Protein AF-A0A354GFU8-F1 (afdb_monomer_lite)

Foldseek 3Di:
DKDKDKDQDPVVVVVVVVVPPVCPPQWHWDWDDPDPPDPDTDIKTKGFDDKDWDWDDDPDPPDRIMIMIMIDIDIDDDDDDPPPPPPQRPDPQWDWDFDDPDDPFAGFKIKIKGWFAQDDDPLPLPWFFQAKDAFPDQKTFTPFCPPDDAQWWKDWPQWIWGFHDDDGTITGIHTCPPNTHGDIDGGGTGIGTRDPVRSVVDDPPDDIDMDIDMDGDPPRWHQDPVVRDTD

Structure (mmCIF, N/CA/C/O backbone):
data_AF-A0A354GFU8-F1
#
_entry.id   AF-A0A354GFU8-F1
#
loop_
_atom_site.group_PDB
_atom_site.id
_atom_site.type_symbol
_atom_site.label_atom_id
_atom_site.label_alt_id
_atom_site.label_comp_id
_atom_site.label_asym_id
_atom_site.label_entity_id
_atom_site.label_seq_id
_atom_site.pdbx_PDB_ins_code
_atom_site.Cartn_x
_atom_site.Cartn_y
_atom_site.Cartn_z
_atom_site.occupancy
_atom_site.B_iso_or_equiv
_atom_site.auth_seq_id
_atom_site.auth_comp_id
_atom_site.auth_asym_id
_atom_site.auth_atom_id
_atom_site.pdbx_PDB_model_num
ATOM 1 N N . PHE A 1 1 ? -24.650 8.390 29.083 1.00 87.25 1 PHE A N 1
ATOM 2 C CA . PHE A 1 1 ? -24.172 7.245 29.888 1.00 87.25 1 PHE A CA 1
ATOM 3 C C . PHE A 1 1 ? -24.363 7.585 31.359 1.00 87.25 1 PHE A C 1
ATOM 5 O O . PHE A 1 1 ? -24.476 8.764 31.669 1.00 87.25 1 PHE A O 1
ATOM 12 N N . ARG A 1 2 ? -24.423 6.586 32.245 1.00 88.31 2 ARG A N 1
ATOM 13 C CA . ARG A 1 2 ? -24.737 6.778 33.668 1.00 88.31 2 ARG A CA 1
ATOM 14 C C . ARG A 1 2 ? -23.629 6.206 34.541 1.00 88.31 2 ARG A C 1
ATOM 16 O O . ARG A 1 2 ? -23.246 5.054 34.343 1.00 88.31 2 ARG A O 1
ATOM 23 N N . LEU A 1 3 ? -23.132 7.000 35.484 1.00 89.56 3 LEU A N 1
ATOM 24 C CA . LEU A 1 3 ? -22.220 6.552 36.532 1.00 89.56 3 LEU A CA 1
ATOM 25 C C . LEU A 1 3 ? -23.032 6.318 37.802 1.00 89.56 3 LEU A C 1
ATOM 27 O O . LEU A 1 3 ? -23.642 7.251 38.314 1.00 89.56 3 LEU A O 1
ATOM 31 N N . SER A 1 4 ? -23.023 5.084 38.297 1.00 90.50 4 SER A N 1
ATOM 32 C CA . SER A 1 4 ? -23.692 4.714 39.542 1.00 90.50 4 SER A CA 1
ATOM 33 C C . SER A 1 4 ? -22.652 4.296 40.571 1.00 90.50 4 SER A C 1
ATOM 35 O O . SER A 1 4 ? -21.771 3.490 40.261 1.00 90.50 4 SER A O 1
ATOM 37 N N . PHE A 1 5 ? -22.735 4.842 41.780 1.00 89.06 5 PHE A N 1
ATOM 38 C CA . PHE A 1 5 ? -21.907 4.409 42.901 1.00 89.06 5 PHE A CA 1
ATOM 39 C C . PHE A 1 5 ? -22.739 4.291 44.173 1.00 89.06 5 PHE A C 1
ATOM 41 O O . PHE A 1 5 ? -23.697 5.033 44.384 1.00 89.06 5 PHE A O 1
ATOM 48 N N . ALA A 1 6 ? -22.355 3.339 45.023 1.00 89.06 6 ALA A N 1
ATOM 49 C CA . ALA A 1 6 ? -23.030 3.060 46.279 1.00 89.06 6 ALA A CA 1
ATOM 50 C C . ALA A 1 6 ? -22.060 3.194 47.454 1.00 89.06 6 ALA A C 1
ATOM 52 O O . ALA A 1 6 ? -20.933 2.700 47.391 1.00 89.06 6 ALA A O 1
ATOM 53 N N . ALA A 1 7 ? -22.508 3.819 48.538 1.00 87.31 7 ALA A N 1
ATOM 54 C CA . ALA A 1 7 ? -21.751 3.935 49.778 1.00 87.31 7 ALA A CA 1
ATOM 55 C C . ALA A 1 7 ? -22.602 3.538 50.986 1.00 87.31 7 ALA A C 1
ATOM 57 O O . ALA A 1 7 ? -23.831 3.619 50.976 1.00 87.31 7 ALA A O 1
ATOM 58 N N . LYS A 1 8 ? -21.929 3.106 52.057 1.00 85.44 8 LYS A N 1
ATOM 59 C CA . LYS A 1 8 ? -22.583 2.784 53.332 1.00 85.44 8 LYS A CA 1
ATOM 60 C C . LYS A 1 8 ? -22.800 4.030 54.192 1.00 85.44 8 LYS A C 1
ATOM 62 O O . LYS A 1 8 ? -23.811 4.126 54.884 1.00 85.44 8 LYS A O 1
ATOM 67 N N . LEU A 1 9 ? -21.833 4.949 54.186 1.00 85.88 9 LEU A N 1
ATOM 68 C CA . LEU A 1 9 ? -21.897 6.222 54.896 1.00 85.88 9 LEU A CA 1
ATOM 69 C C . LEU A 1 9 ? -22.184 7.344 53.899 1.00 85.88 9 LEU A C 1
ATOM 71 O O . LEU A 1 9 ? -21.648 7.355 52.794 1.00 85.88 9 LEU A O 1
ATOM 75 N N . GLN A 1 10 ? -23.017 8.299 54.311 1.00 84.50 10 GLN A N 1
ATOM 76 C CA . GLN A 1 10 ? -23.326 9.473 53.494 1.00 84.50 10 GLN A CA 1
ATOM 77 C C . GLN A 1 10 ? -22.081 10.338 53.244 1.00 84.50 10 GLN A C 1
ATOM 79 O O . GLN A 1 10 ? -21.955 10.920 52.173 1.00 84.50 10 GLN A O 1
ATOM 84 N N . ASP A 1 11 ? -21.159 10.382 54.208 1.00 89.19 11 ASP A N 1
ATOM 85 C CA . ASP A 1 11 ? -19.902 11.130 54.100 1.00 89.19 11 ASP A CA 1
ATOM 86 C C . ASP A 1 11 ? -19.019 10.608 52.956 1.00 89.19 11 ASP A C 1
ATOM 88 O O . ASP A 1 11 ? -18.588 11.382 52.109 1.00 89.19 11 ASP A O 1
ATOM 92 N N . ASP A 1 12 ? -18.851 9.286 52.848 1.00 88.94 12 ASP A N 1
ATOM 93 C CA . ASP A 1 12 ? -18.059 8.662 51.780 1.00 88.94 12 ASP A CA 1
ATOM 94 C C . ASP A 1 12 ? -18.642 8.968 50.387 1.00 88.94 12 ASP A C 1
ATOM 96 O O . ASP A 1 12 ? -17.908 9.246 49.438 1.00 88.94 12 ASP A O 1
ATOM 100 N N . ALA A 1 13 ? -19.974 8.952 50.255 1.00 87.81 13 ALA A N 1
ATOM 101 C CA . ALA A 1 13 ? -20.634 9.316 49.002 1.00 87.81 13 ALA A CA 1
ATOM 102 C C . ALA A 1 13 ? -20.447 10.801 48.657 1.00 87.81 13 ALA A C 1
ATOM 104 O O . ALA A 1 13 ? -20.247 11.140 47.489 1.00 87.81 13 ALA A O 1
ATOM 105 N N . LEU A 1 14 ? -20.493 11.678 49.663 1.00 89.50 14 LEU A N 1
ATOM 106 C CA . LEU A 1 14 ? -20.282 13.110 49.481 1.00 89.50 14 LEU A CA 1
ATOM 107 C C . LEU A 1 14 ? -18.839 13.408 49.053 1.00 89.50 14 LEU A C 1
ATOM 109 O O . LEU A 1 14 ? -18.642 14.176 48.117 1.00 89.50 14 LEU A O 1
ATOM 113 N N . GLN A 1 15 ? -17.849 12.734 49.645 1.00 92.06 15 GLN A N 1
ATOM 114 C CA . GLN A 1 15 ? -16.442 12.868 49.253 1.00 92.06 15 GLN A CA 1
ATOM 115 C C . GLN A 1 15 ? -16.214 12.504 47.776 1.00 92.06 15 GLN A C 1
ATOM 117 O O . GLN A 1 15 ? -15.497 13.208 47.065 1.00 92.06 15 GLN A O 1
ATOM 122 N N . ILE A 1 16 ? -16.842 11.427 47.288 1.00 87.88 16 ILE A N 1
ATOM 123 C CA . ILE A 1 16 ? -16.761 11.029 45.871 1.00 87.88 16 ILE A CA 1
ATOM 124 C C . ILE A 1 16 ? -17.412 12.093 44.978 1.00 87.88 16 ILE A C 1
ATOM 126 O O . ILE A 1 16 ? -16.855 12.474 43.948 1.00 87.88 16 ILE A O 1
ATOM 130 N N . LEU A 1 17 ? -18.576 12.604 45.377 1.00 88.56 17 LEU A N 1
ATOM 131 C CA . LEU A 1 17 ? -19.310 13.615 44.621 1.00 88.56 17 LEU A CA 1
ATOM 132 C C . LEU A 1 17 ? -18.529 14.939 44.527 1.00 88.56 17 LEU A C 1
ATOM 134 O O . LEU A 1 17 ? -18.451 15.529 43.447 1.00 88.56 17 LEU A O 1
ATOM 138 N N . GLU A 1 18 ? -17.882 15.366 45.611 1.00 90.88 18 GLU A N 1
ATOM 139 C CA . GLU A 1 18 ? -17.024 16.557 45.651 1.00 90.88 18 GLU A CA 1
ATOM 140 C C . GLU A 1 18 ? -15.778 16.444 44.767 1.00 90.88 18 GLU A C 1
ATOM 142 O O . GLU A 1 18 ? -15.284 17.460 44.284 1.00 90.88 18 GLU A O 1
ATOM 147 N N . GLN A 1 19 ? -15.278 15.236 44.499 1.00 89.81 19 GLN A N 1
ATOM 148 C CA . GLN A 1 19 ? -14.176 15.042 43.551 1.00 89.81 19 GLN A CA 1
ATOM 149 C C . GLN A 1 19 ? -14.630 15.105 42.092 1.00 89.81 19 GLN A C 1
ATOM 151 O O . GLN A 1 19 ? -13.820 15.393 41.216 1.00 89.81 19 GLN A O 1
ATOM 156 N N . ILE A 1 20 ? -15.907 14.843 41.815 1.00 86.12 20 ILE A N 1
ATOM 157 C CA . ILE A 1 20 ? -16.433 14.769 40.449 1.00 86.12 20 ILE A CA 1
ATOM 158 C C . ILE A 1 20 ? -16.990 16.127 40.011 1.00 86.12 20 ILE A C 1
ATOM 160 O O . ILE A 1 20 ? -16.626 16.617 38.943 1.00 86.12 20 ILE A O 1
ATOM 164 N N . LEU A 1 21 ? -17.841 16.763 40.824 1.00 86.25 21 LEU A N 1
ATOM 165 C CA . LEU A 1 21 ? -18.572 17.974 40.422 1.00 86.25 21 LEU A CA 1
ATOM 166 C C . LEU A 1 21 ? -17.706 19.166 39.977 1.00 86.25 21 LEU A C 1
ATOM 168 O O . LEU A 1 21 ? -18.086 19.807 38.995 1.00 86.25 21 LEU A O 1
ATOM 172 N N . PRO A 1 22 ? -16.555 19.484 40.604 1.00 90.62 22 PRO A N 1
ATOM 173 C CA . PRO A 1 22 ? -15.775 20.668 40.238 1.00 90.62 22 PRO A CA 1
ATOM 174 C C . PRO A 1 22 ? -15.258 20.664 38.796 1.00 90.62 22 PRO A C 1
ATOM 176 O O . PRO A 1 22 ? -15.021 21.736 38.235 1.00 90.62 22 PRO A O 1
ATOM 179 N N . PHE A 1 23 ? -15.097 19.482 38.192 1.00 87.81 23 PHE A N 1
ATOM 180 C CA . PHE A 1 23 ? -14.622 19.331 36.816 1.00 87.81 23 PHE A CA 1
ATOM 181 C C . PHE A 1 23 ? -15.703 19.610 35.759 1.00 87.81 23 PHE A C 1
ATOM 183 O O . PHE A 1 23 ? -15.368 19.838 34.597 1.00 87.81 23 PHE A O 1
ATOM 190 N N . PHE A 1 24 ? -16.987 19.640 36.137 1.00 86.00 24 PHE A N 1
ATOM 191 C CA . PHE A 1 24 ? -18.107 19.862 35.220 1.00 86.00 24 PHE A CA 1
ATOM 192 C C . PHE A 1 24 ? -18.677 21.278 35.384 1.00 86.00 24 PHE A C 1
ATOM 194 O O . PHE A 1 24 ? -19.600 21.507 36.162 1.00 86.00 24 PHE A O 1
ATOM 201 N N . GLN A 1 25 ? -18.149 22.241 34.618 1.00 80.81 25 GLN A N 1
ATOM 202 C CA . GLN A 1 25 ? -18.601 23.640 34.632 1.00 80.81 25 GLN A CA 1
ATOM 203 C C . GLN A 1 25 ? -19.116 24.100 33.261 1.00 80.81 25 GLN A C 1
ATOM 205 O O . GLN A 1 25 ? -18.354 24.664 32.478 1.00 80.81 25 GLN A O 1
ATOM 210 N N . PRO A 1 26 ? -20.410 23.985 32.930 1.00 73.56 26 PRO A N 1
ATOM 211 C CA . PRO A 1 26 ? -21.326 22.833 33.004 1.00 73.56 26 PRO A CA 1
ATOM 212 C C . PRO A 1 26 ? -20.952 21.658 32.064 1.00 73.56 26 PRO A C 1
ATOM 214 O O . PRO A 1 26 ? -21.704 20.690 31.929 1.00 73.56 26 PRO A O 1
ATOM 217 N N . SER A 1 27 ? -19.806 21.738 31.383 1.00 83.88 27 SER A N 1
ATOM 218 C CA . SER A 1 27 ? -19.269 20.677 30.528 1.00 83.88 27 SER A CA 1
ATOM 219 C C . SER A 1 27 ? -17.778 20.472 30.770 1.00 83.88 27 SER A C 1
ATOM 221 O O . SER A 1 27 ? -17.045 21.445 30.926 1.00 83.88 27 SER A O 1
ATOM 223 N N . TYR A 1 28 ? -17.327 19.225 30.729 1.00 87.19 28 TYR A N 1
ATOM 224 C CA . TYR A 1 28 ? -15.921 18.839 30.716 1.00 87.19 28 TYR A CA 1
ATOM 225 C C . TYR A 1 28 ? -15.532 18.405 29.298 1.00 87.19 28 TYR A C 1
ATOM 227 O O . TYR A 1 28 ? -16.131 17.479 28.755 1.00 87.19 28 TYR A O 1
ATOM 235 N N . ASN A 1 29 ? -14.567 19.081 28.676 1.00 87.88 29 ASN A N 1
ATOM 236 C CA . ASN A 1 29 ? -14.155 18.783 27.303 1.00 87.88 29 ASN A CA 1
ATOM 237 C C . ASN A 1 29 ? -12.946 17.846 27.305 1.00 87.88 29 ASN A C 1
ATOM 239 O O . ASN A 1 29 ? -11.932 18.154 27.930 1.00 87.88 29 ASN A O 1
ATOM 243 N N . VAL A 1 30 ? -13.041 16.736 26.573 1.00 85.88 30 VAL A N 1
ATOM 244 C CA . VAL A 1 30 ? -11.925 15.806 26.355 1.00 85.88 30 VAL A CA 1
ATOM 245 C C . VAL A 1 30 ? -11.574 15.797 24.876 1.00 85.88 30 VAL A C 1
ATOM 247 O O . VAL A 1 30 ? -12.433 15.520 24.038 1.00 85.88 30 VAL A O 1
ATOM 250 N N . THR A 1 31 ? -10.312 16.071 24.559 1.00 84.56 31 THR A N 1
ATOM 251 C CA . THR A 1 31 ? -9.787 15.945 23.198 1.00 84.56 31 THR A CA 1
ATOM 252 C C . THR A 1 31 ? -9.523 14.477 22.886 1.00 84.56 31 THR A C 1
ATOM 254 O O . THR A 1 31 ? -8.751 13.818 23.584 1.00 84.56 31 THR A O 1
ATOM 257 N N . LEU A 1 32 ? -10.149 13.966 21.830 1.00 80.38 32 LEU A N 1
ATOM 258 C CA . LEU A 1 32 ? -9.974 12.603 21.338 1.00 80.38 32 LEU A CA 1
ATOM 259 C C . LEU A 1 32 ? -9.460 12.642 19.895 1.00 80.38 32 LEU A C 1
ATOM 261 O O . LEU A 1 32 ? -9.882 13.483 19.095 1.00 80.38 32 LEU A O 1
ATOM 265 N N . ASN A 1 33 ? -8.544 11.726 19.575 1.00 77.88 33 ASN A N 1
ATOM 266 C CA . ASN A 1 33 ? -8.173 11.434 18.192 1.00 77.88 33 ASN A CA 1
ATOM 267 C C . ASN A 1 33 ? -9.260 10.528 17.613 1.00 77.88 33 ASN A C 1
ATOM 269 O O . ASN A 1 33 ? -9.512 9.451 18.153 1.00 77.88 33 ASN A O 1
ATOM 273 N N . MET A 1 34 ? -9.930 10.985 16.556 1.00 70.19 34 MET A N 1
ATOM 274 C CA . MET A 1 34 ? -11.116 10.300 16.030 1.00 70.19 34 MET A CA 1
ATOM 275 C C . MET A 1 34 ? -10.782 9.115 15.118 1.00 70.19 34 MET A C 1
ATOM 277 O O . MET A 1 34 ? -11.604 8.214 14.971 1.00 70.19 34 MET A O 1
ATOM 281 N N . ILE A 1 35 ? -9.595 9.113 14.506 1.00 69.75 35 ILE A N 1
ATOM 282 C CA . ILE A 1 35 ? -9.134 8.079 13.577 1.00 69.75 35 ILE A CA 1
ATOM 283 C C . ILE A 1 35 ? -7.660 7.799 13.881 1.00 69.75 35 ILE A C 1
ATOM 285 O O . ILE A 1 35 ? -6.880 8.734 14.072 1.00 69.75 35 ILE A O 1
ATOM 289 N N . ASP A 1 36 ? -7.279 6.523 13.943 1.00 62.50 36 ASP A N 1
ATOM 290 C CA . ASP A 1 36 ? -5.878 6.135 14.107 1.00 62.50 36 ASP A CA 1
ATOM 291 C C . ASP A 1 36 ? -5.089 6.467 12.828 1.00 62.50 36 ASP A C 1
ATOM 293 O O . ASP A 1 36 ? -5.552 6.203 11.720 1.00 62.50 36 ASP A O 1
ATOM 297 N N . GLY A 1 37 ? -3.930 7.110 12.965 1.00 66.31 37 GLY A N 1
ATOM 298 C CA . GLY A 1 37 ? -3.104 7.547 11.830 1.00 66.31 37 GLY A CA 1
ATOM 299 C C . GLY A 1 37 ? -3.492 8.875 11.156 1.00 66.31 37 GLY A C 1
ATOM 300 O O . GLY A 1 37 ? -2.764 9.325 10.273 1.00 66.31 37 GLY A O 1
ATOM 301 N N . HIS A 1 38 ? -4.566 9.551 11.583 1.00 62.53 38 HIS A N 1
ATOM 302 C CA . HIS A 1 38 ? -4.918 10.894 11.099 1.00 62.53 38 HIS A CA 1
ATOM 303 C C . HIS A 1 38 ? -4.962 11.920 12.242 1.00 62.53 38 HIS A C 1
ATOM 305 O O . HIS A 1 38 ? -5.545 11.677 13.296 1.00 62.53 38 HIS A O 1
ATOM 311 N N . ASP A 1 39 ? -4.409 13.115 12.015 1.00 64.81 39 ASP A N 1
ATOM 312 C CA . ASP A 1 39 ? -4.360 14.226 12.985 1.00 64.81 39 ASP A CA 1
ATOM 313 C C . ASP A 1 39 ? -5.715 14.954 13.172 1.00 64.81 39 ASP A C 1
ATOM 315 O O . ASP A 1 39 ? -5.774 16.164 13.412 1.00 64.81 39 ASP A O 1
ATOM 319 N N . GLU A 1 40 ? -6.842 14.238 13.087 1.00 71.38 40 GLU A N 1
ATOM 320 C CA . GLU A 1 40 ? -8.157 14.814 13.378 1.00 71.38 40 GLU A CA 1
ATOM 321 C C . GLU A 1 40 ? -8.450 14.767 14.885 1.00 71.38 40 GLU A C 1
ATOM 323 O O . GLU A 1 40 ? -9.054 13.833 15.423 1.00 71.38 40 GLU A O 1
ATOM 328 N N . LYS A 1 41 ? -8.006 15.828 15.565 1.00 81.50 41 LYS A N 1
ATOM 329 C CA . LYS A 1 41 ? -8.282 16.091 16.981 1.00 81.50 41 LYS A CA 1
ATOM 330 C C . LYS A 1 41 ? -9.619 16.791 17.134 1.00 81.50 41 LYS A C 1
ATOM 332 O O . LYS A 1 41 ? -9.864 17.833 16.519 1.00 81.50 41 LYS A O 1
ATOM 337 N N . ARG A 1 42 ? -10.481 16.237 17.981 1.00 81.06 42 ARG A N 1
ATOM 338 C CA . ARG A 1 42 ? -11.804 16.796 18.251 1.0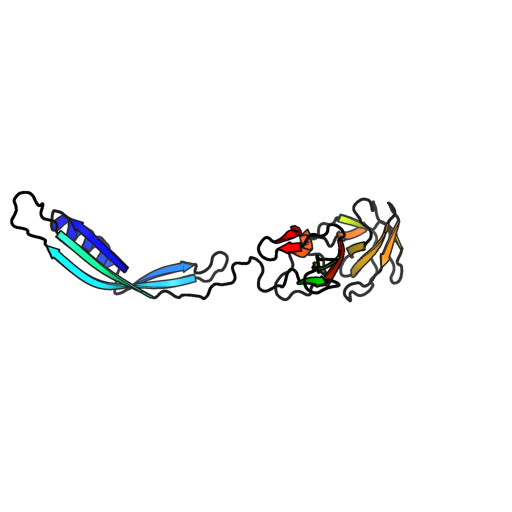0 81.06 42 ARG A CA 1
ATOM 339 C C . ARG A 1 42 ? -12.106 16.776 19.735 1.00 81.06 42 ARG A C 1
ATOM 341 O O . ARG A 1 42 ? -11.865 15.787 20.422 1.00 81.06 42 ARG A O 1
ATOM 348 N N . ASP A 1 43 ? -12.698 17.866 20.196 1.00 86.19 43 ASP A N 1
ATOM 349 C CA . ASP A 1 43 ? -13.116 18.015 21.581 1.00 86.19 43 ASP A CA 1
ATOM 350 C C . ASP A 1 43 ? -14.545 17.504 21.753 1.00 86.19 43 ASP A C 1
ATOM 352 O O . ASP A 1 43 ? -15.483 18.011 21.131 1.00 86.19 43 ASP A O 1
ATOM 356 N N . ILE A 1 44 ? -14.712 16.496 22.608 1.00 87.25 44 ILE A N 1
ATOM 357 C CA . ILE A 1 44 ? -16.017 15.969 23.000 1.00 87.25 44 ILE A CA 1
ATOM 358 C C . ILE A 1 44 ? -16.418 16.601 24.339 1.00 87.25 44 ILE A C 1
ATOM 360 O O . ILE A 1 44 ? -15.752 16.349 25.349 1.00 87.25 44 ILE A O 1
ATOM 364 N N . PRO A 1 45 ? -17.507 17.394 24.388 1.00 90.06 45 PRO A N 1
ATOM 365 C CA . PRO A 1 45 ? -18.044 17.904 25.639 1.00 90.06 45 PRO A CA 1
ATOM 366 C C . PRO A 1 45 ? -18.859 16.821 26.353 1.00 90.06 45 PRO A C 1
ATOM 368 O O . PRO A 1 45 ? -19.843 16.294 25.821 1.00 90.06 45 PRO A O 1
ATOM 371 N N . PHE A 1 46 ? -18.477 16.537 27.592 1.00 89.19 46 PHE A N 1
ATOM 372 C CA . PHE A 1 46 ? -19.236 15.751 28.553 1.00 89.19 46 PHE A CA 1
ATOM 373 C C . PHE A 1 46 ? -20.025 16.696 29.452 1.00 89.19 46 PHE A C 1
ATOM 375 O O . PHE A 1 46 ? -19.452 17.472 30.210 1.00 89.19 46 PHE A O 1
ATOM 382 N N . THR A 1 47 ? -21.347 16.642 29.370 1.00 89.25 47 THR A N 1
ATOM 383 C CA . THR A 1 47 ? -22.254 17.474 30.174 1.00 89.25 47 THR A CA 1
ATOM 384 C C . THR A 1 47 ? -22.928 16.629 31.241 1.00 89.25 47 THR A C 1
ATOM 386 O O . THR A 1 47 ? -23.514 15.591 30.926 1.00 89.25 47 THR A O 1
ATOM 389 N N . LEU A 1 48 ? -22.850 17.065 32.497 1.00 88.69 48 LEU A N 1
ATOM 390 C CA . LEU A 1 48 ? -23.631 16.471 33.578 1.00 88.69 48 LEU A CA 1
ATOM 391 C C . LEU A 1 48 ? -25.080 16.949 33.429 1.00 88.69 48 LEU A C 1
ATOM 393 O O . LEU A 1 48 ? -25.333 18.151 33.395 1.00 88.69 48 LEU A O 1
ATOM 397 N N . SER A 1 49 ? -26.003 16.009 33.251 1.00 86.88 49 SER A N 1
ATOM 398 C CA . SER A 1 49 ? -27.408 16.285 32.930 1.00 86.88 49 SER A CA 1
ATOM 399 C C . SER A 1 49 ? -28.290 16.255 34.173 1.00 86.88 49 SER A C 1
ATOM 401 O O . SER A 1 49 ? -29.095 17.161 34.358 1.00 86.88 49 SER A O 1
ATOM 403 N N . ASP A 1 50 ? -28.119 15.237 35.018 1.00 87.88 50 ASP A N 1
ATOM 404 C CA . ASP A 1 50 ? -28.880 15.072 36.256 1.00 87.88 50 ASP A CA 1
ATOM 405 C C . ASP A 1 50 ? -28.063 14.307 37.309 1.00 87.88 50 ASP A C 1
ATOM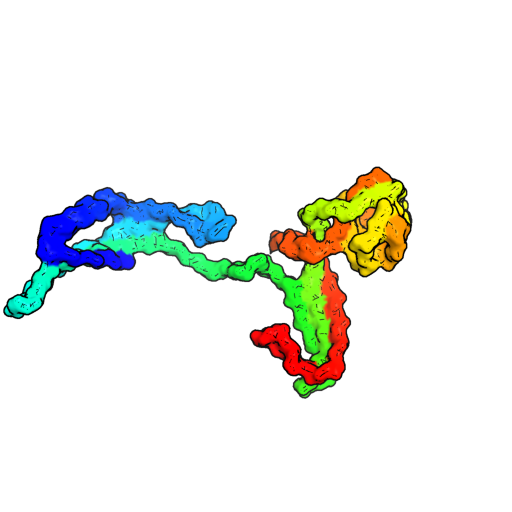 407 O O . ASP A 1 50 ? -27.138 13.557 36.976 1.00 87.88 50 ASP A O 1
ATOM 411 N N . ILE A 1 51 ? -28.404 14.517 38.581 1.00 88.25 51 ILE A N 1
ATOM 412 C CA . ILE A 1 51 ? -27.873 13.767 39.719 1.00 88.25 51 ILE A CA 1
ATOM 413 C C . ILE A 1 51 ? -29.070 13.274 40.524 1.00 88.25 51 ILE A C 1
ATOM 415 O O . ILE A 1 51 ? -29.783 14.077 41.129 1.00 88.25 51 ILE A O 1
ATOM 419 N N . SER A 1 52 ? -29.252 11.959 40.592 1.00 88.94 52 SER A N 1
ATOM 420 C CA . SER A 1 52 ? -30.308 11.347 41.391 1.00 88.94 52 SER A CA 1
ATOM 421 C C . SER A 1 52 ? -29.736 10.561 42.570 1.00 88.94 52 SER A C 1
ATOM 423 O O . SER A 1 52 ? -28.631 10.017 42.525 1.00 88.94 52 SER A O 1
ATOM 425 N N . PHE A 1 53 ? -30.493 10.550 43.662 1.00 85.19 53 PHE A N 1
ATOM 426 C CA . PHE A 1 53 ? -30.135 9.931 44.934 1.00 85.19 53 PHE A CA 1
ATOM 427 C C . PHE A 1 53 ? -31.226 8.940 45.327 1.00 85.19 53 PHE A C 1
ATOM 429 O O . PHE A 1 53 ? -32.413 9.279 45.298 1.00 85.19 53 PHE A O 1
ATOM 436 N N . LYS A 1 54 ? -30.826 7.729 45.715 1.00 84.00 54 LYS A N 1
ATOM 437 C CA . LYS A 1 54 ? -31.713 6.694 46.247 1.00 84.00 54 LYS A CA 1
ATOM 438 C C . LYS A 1 54 ? -31.143 6.156 47.551 1.00 84.00 54 LYS A C 1
ATOM 440 O O . LYS A 1 54 ? -29.997 5.719 47.606 1.00 84.00 54 LYS A O 1
ATOM 445 N N . ASP A 1 55 ? -31.965 6.184 48.590 1.00 80.94 55 ASP A N 1
ATOM 446 C CA . ASP A 1 55 ? -31.671 5.575 49.884 1.00 80.94 55 ASP A CA 1
ATOM 447 C C . ASP A 1 55 ? -32.632 4.407 50.061 1.00 80.94 55 ASP A C 1
ATOM 449 O O . ASP A 1 55 ? -33.826 4.596 50.305 1.00 80.94 55 ASP A O 1
ATOM 453 N N . GLU A 1 56 ? -32.127 3.198 49.841 1.00 69.31 56 GLU A N 1
ATOM 454 C CA . GLU A 1 56 ? -32.914 1.986 50.016 1.00 69.31 56 GLU A CA 1
ATOM 455 C C . GLU A 1 56 ? -32.898 1.617 51.502 1.00 69.31 56 GLU A C 1
ATOM 457 O O . GLU A 1 56 ? -31.926 1.078 52.041 1.00 69.31 56 GLU A O 1
ATOM 462 N N . TYR A 1 57 ? -33.989 1.976 52.177 1.00 61.62 57 TYR A N 1
ATOM 463 C CA . TYR A 1 57 ? -34.279 1.588 53.550 1.00 61.62 57 TYR A CA 1
ATOM 464 C C . TYR A 1 57 ? -35.359 0.502 53.524 1.00 61.62 57 TYR A C 1
ATOM 466 O O . TYR A 1 57 ? -36.544 0.817 53.432 1.00 61.62 57 TYR A O 1
ATOM 474 N N . GLU A 1 58 ? -34.963 -0.773 53.569 1.00 60.78 58 GLU A N 1
ATOM 475 C CA . GLU A 1 58 ? -35.903 -1.889 53.742 1.00 60.78 58 GLU A CA 1
ATOM 476 C C . GLU A 1 58 ? -35.843 -2.468 55.163 1.00 60.78 58 GLU A C 1
ATOM 478 O O . GLU A 1 58 ? -34.778 -2.634 55.755 1.00 60.78 58 GLU A O 1
ATOM 483 N N . ASP A 1 59 ? -37.037 -2.758 55.681 1.00 61.75 59 ASP A N 1
ATOM 484 C CA . ASP A 1 59 ? -37.439 -3.032 57.070 1.00 61.75 59 ASP A CA 1
ATOM 485 C C . ASP A 1 59 ? -37.022 -4.428 57.605 1.00 61.75 59 ASP A C 1
ATOM 487 O O . ASP A 1 59 ? -37.521 -4.878 58.636 1.00 61.75 59 ASP A O 1
ATOM 491 N N . ASP A 1 60 ? -36.118 -5.142 56.918 1.00 65.88 60 ASP A N 1
ATOM 492 C CA . ASP A 1 60 ? -35.604 -6.451 57.354 1.00 65.88 60 ASP A CA 1
ATOM 493 C C . ASP A 1 60 ? -34.160 -6.350 57.875 1.00 65.88 60 ASP A C 1
ATOM 495 O O . ASP A 1 60 ? -33.259 -5.826 57.216 1.00 65.88 60 ASP A O 1
ATOM 499 N N . PHE A 1 61 ? -33.917 -6.914 59.063 1.00 55.41 61 PHE A N 1
ATOM 500 C CA . PHE A 1 61 ? -32.640 -6.875 59.794 1.00 55.41 61 PHE A CA 1
ATOM 501 C C . PHE A 1 61 ? -31.466 -7.555 59.057 1.00 55.41 61 PHE A C 1
ATOM 503 O O . PHE A 1 61 ? -30.325 -7.484 59.524 1.00 55.41 61 PHE A O 1
ATOM 510 N N . ASN A 1 62 ? -31.718 -8.208 57.917 1.00 60.47 62 ASN A N 1
ATOM 511 C CA . ASN A 1 62 ? -30.706 -8.864 57.088 1.00 60.47 62 ASN A CA 1
ATOM 512 C C . ASN A 1 62 ? -30.210 -8.016 55.903 1.00 60.47 62 ASN A C 1
ATOM 514 O O . ASN A 1 62 ? -29.108 -8.267 55.402 1.00 60.47 62 ASN A O 1
ATOM 518 N N . THR A 1 63 ? -30.964 -7.008 55.460 1.00 61.78 63 THR A N 1
ATOM 519 C CA . THR A 1 63 ? -30.602 -6.149 54.320 1.00 61.78 63 THR A CA 1
ATOM 520 C C . THR A 1 63 ? -29.846 -4.909 54.789 1.00 61.78 63 THR A C 1
ATOM 522 O O . THR A 1 63 ? -30.294 -4.135 55.630 1.00 61.78 63 THR A O 1
ATOM 525 N N . ARG A 1 64 ? -28.625 -4.730 54.278 1.00 64.62 64 ARG A N 1
ATOM 526 C CA . ARG A 1 64 ? -27.742 -3.616 54.653 1.00 64.62 64 ARG A CA 1
ATOM 527 C C . ARG A 1 64 ? -28.163 -2.354 53.893 1.00 64.62 64 ARG 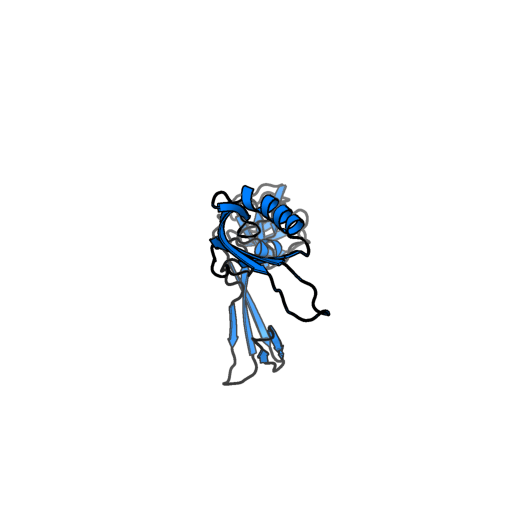A C 1
ATOM 529 O O . ARG A 1 64 ? -28.219 -2.403 52.671 1.00 64.62 64 ARG A O 1
ATOM 536 N N . ARG A 1 65 ? -28.360 -1.228 54.596 1.00 72.06 65 ARG A N 1
ATOM 537 C CA . ARG A 1 65 ? -28.571 0.099 53.979 1.00 72.06 65 ARG A CA 1
ATOM 538 C C . ARG A 1 65 ? -27.441 0.424 52.999 1.00 72.06 65 ARG A C 1
ATOM 540 O O . ARG A 1 65 ? -26.266 0.352 53.377 1.00 72.06 65 ARG A O 1
ATOM 547 N N . ALA A 1 66 ? -27.810 0.823 51.787 1.00 77.62 66 ALA A N 1
ATOM 548 C CA . ALA A 1 66 ? -26.903 1.343 50.776 1.00 77.62 66 ALA A CA 1
ATOM 549 C C . ALA A 1 66 ? -27.473 2.646 50.212 1.00 77.62 66 ALA A C 1
ATOM 551 O O . ALA A 1 66 ? -28.633 2.717 49.814 1.00 77.62 66 ALA A O 1
ATOM 552 N N . ILE A 1 67 ? -26.635 3.676 50.196 1.00 83.62 67 ILE A N 1
ATOM 553 C CA . ILE A 1 67 ? -26.937 4.954 49.568 1.00 83.62 67 ILE A CA 1
ATOM 554 C C . ILE A 1 67 ? -26.402 4.882 48.145 1.00 83.62 67 ILE A C 1
ATOM 556 O O . ILE A 1 67 ? -25.197 4.709 47.969 1.00 83.62 67 ILE A O 1
ATOM 560 N N . VAL A 1 68 ? -27.274 5.018 47.150 1.00 87.06 68 VAL A N 1
ATOM 561 C CA . VAL A 1 68 ? -26.925 4.947 45.728 1.00 87.06 68 VAL A CA 1
ATOM 562 C C . VAL A 1 68 ? -27.074 6.327 45.096 1.00 87.06 68 VAL A C 1
ATOM 564 O O . VAL A 1 68 ? -28.138 6.944 45.167 1.00 87.06 68 VAL A O 1
ATOM 567 N N . TYR A 1 69 ? -26.006 6.800 44.461 1.00 89.44 69 TYR A N 1
ATOM 568 C CA . TYR A 1 69 ? -26.015 7.993 43.622 1.00 89.44 69 TYR A CA 1
ATOM 569 C C . TYR A 1 69 ? -25.893 7.591 42.156 1.00 89.44 69 TYR A C 1
ATOM 571 O O . TYR A 1 69 ? -24.994 6.836 41.787 1.00 89.44 69 TYR A O 1
ATOM 579 N N . ASP A 1 70 ? -26.774 8.142 41.328 1.00 91.75 70 ASP A N 1
ATOM 580 C CA . ASP A 1 70 ? -26.798 7.950 39.882 1.00 91.75 70 ASP A CA 1
ATOM 581 C C . ASP A 1 70 ? -26.564 9.311 39.209 1.00 91.75 70 ASP A C 1
ATOM 583 O O . ASP A 1 70 ? -27.392 10.217 39.316 1.00 91.75 70 ASP A O 1
ATOM 587 N N . LEU A 1 71 ? -25.430 9.462 38.522 1.00 89.94 71 LEU A N 1
ATOM 588 C CA . LEU A 1 71 ? -25.074 10.661 37.760 1.00 89.94 71 LEU A CA 1
ATOM 589 C C . LEU A 1 71 ? -25.243 10.386 36.267 1.00 89.94 71 LEU A C 1
ATOM 591 O O . LEU A 1 71 ? -24.584 9.498 35.710 1.00 89.94 71 LEU A O 1
ATOM 595 N N . ASP A 1 72 ? -26.090 11.176 35.613 1.00 92.12 72 ASP A N 1
ATOM 596 C CA . ASP A 1 72 ? -26.363 11.058 34.186 1.00 92.12 72 ASP A CA 1
ATOM 597 C C . ASP A 1 72 ? -25.524 12.044 33.378 1.00 92.12 72 ASP A C 1
ATOM 599 O O . ASP A 1 72 ? -25.600 13.262 33.542 1.00 92.12 72 ASP A O 1
ATOM 603 N N . PHE A 1 73 ? -24.741 11.506 32.446 1.00 90.25 73 PHE A N 1
ATOM 604 C CA . PHE A 1 73 ? -23.867 12.272 31.570 1.00 90.25 73 PHE A CA 1
ATOM 605 C C . PHE A 1 73 ? -24.310 12.170 30.113 1.00 90.25 73 PHE A C 1
ATOM 607 O O . PHE A 1 73 ? -24.540 11.079 29.574 1.00 90.25 73 PHE A O 1
ATOM 614 N N . THR A 1 74 ? -24.323 13.313 29.437 1.00 89.44 74 THR A N 1
ATOM 615 C CA . THR A 1 74 ? -24.536 13.414 27.994 1.00 89.44 74 THR A CA 1
ATOM 616 C C . THR A 1 74 ? -23.216 13.772 27.317 1.00 89.44 74 THR A C 1
ATOM 618 O O . THR A 1 74 ? -22.647 14.831 27.589 1.00 89.44 74 THR A O 1
ATOM 621 N N . ALA A 1 75 ? -22.739 12.897 26.427 1.00 87.81 75 ALA A N 1
ATOM 622 C CA . ALA A 1 75 ? -21.589 13.151 25.560 1.00 87.81 75 ALA A CA 1
ATOM 623 C C . ALA A 1 75 ? -22.070 13.454 24.141 1.00 87.81 75 ALA A C 1
ATOM 625 O O . ALA A 1 75 ? -22.841 12.681 23.570 1.00 87.81 75 ALA A O 1
ATOM 626 N N . LYS A 1 76 ? -21.608 14.566 23.564 1.00 84.50 76 LYS A N 1
ATOM 627 C CA . LYS A 1 76 ? -21.882 14.899 22.159 1.00 84.50 76 LYS A CA 1
ATOM 628 C C . LYS A 1 76 ? -20.768 14.336 21.284 1.00 84.50 76 LYS A C 1
ATOM 630 O O . LYS A 1 76 ? -19.775 15.015 21.039 1.00 84.50 76 LYS A O 1
ATOM 635 N N . THR A 1 77 ? -20.917 13.084 20.866 1.00 80.56 77 THR A N 1
ATOM 636 C CA . THR A 1 77 ? -19.956 12.410 19.987 1.00 80.56 77 THR A CA 1
ATOM 637 C C . THR A 1 77 ? -20.323 12.614 18.520 1.00 80.56 77 THR A C 1
ATOM 639 O O . THR A 1 77 ? -21.486 12.824 18.174 1.00 80.56 77 THR A O 1
ATOM 642 N N . TYR A 1 78 ? -19.319 12.524 17.655 1.00 76.31 78 TYR A N 1
ATOM 643 C CA . TYR A 1 78 ? -19.505 12.464 16.212 1.00 76.31 78 TYR A CA 1
ATOM 644 C C . TYR A 1 78 ? -19.367 11.009 15.783 1.00 76.31 78 TYR A C 1
ATOM 646 O O . TYR A 1 78 ? -18.419 10.336 16.180 1.00 76.31 78 TYR A O 1
ATOM 654 N N . PHE A 1 79 ? -20.330 10.525 15.004 1.00 71.88 79 PHE A N 1
ATOM 655 C CA . PHE A 1 79 ? -20.215 9.243 14.326 1.00 71.88 79 PHE A CA 1
ATOM 656 C C . PHE A 1 79 ? -19.869 9.517 12.874 1.00 71.88 79 PHE A C 1
ATOM 658 O O . PHE A 1 79 ? -20.563 10.274 12.195 1.00 71.88 79 PHE A O 1
ATOM 665 N N . TYR A 1 80 ? -18.793 8.896 12.422 1.00 67.94 80 TYR A N 1
ATOM 666 C CA . TYR A 1 80 ? -18.469 8.812 11.013 1.00 67.94 80 TYR A CA 1
ATOM 667 C C . TYR A 1 80 ? -19.033 7.488 10.495 1.00 67.94 80 TYR A C 1
ATOM 669 O O . TYR A 1 80 ? -19.119 6.510 11.244 1.00 67.94 80 TYR A O 1
ATOM 677 N N . ASN A 1 81 ? -19.445 7.455 9.227 1.00 68.12 81 ASN A N 1
ATOM 678 C CA . ASN A 1 81 ? -19.685 6.175 8.565 1.00 68.12 81 ASN A CA 1
ATOM 679 C C . ASN A 1 81 ? -18.392 5.358 8.598 1.00 68.12 81 ASN A C 1
ATOM 681 O O . ASN A 1 81 ? -17.311 5.941 8.702 1.00 68.12 81 ASN A O 1
ATOM 685 N N . GLU A 1 82 ? -18.502 4.033 8.483 1.00 63.16 82 GLU A N 1
ATOM 686 C CA . GLU A 1 82 ? -17.325 3.191 8.283 1.00 63.16 82 GLU A CA 1
ATOM 687 C C . GLU A 1 82 ? -16.491 3.778 7.145 1.00 63.16 82 GLU A C 1
ATOM 689 O O . GLU A 1 82 ? -16.910 3.835 5.986 1.00 63.16 82 GLU A O 1
ATOM 694 N N . ILE A 1 83 ? -15.316 4.278 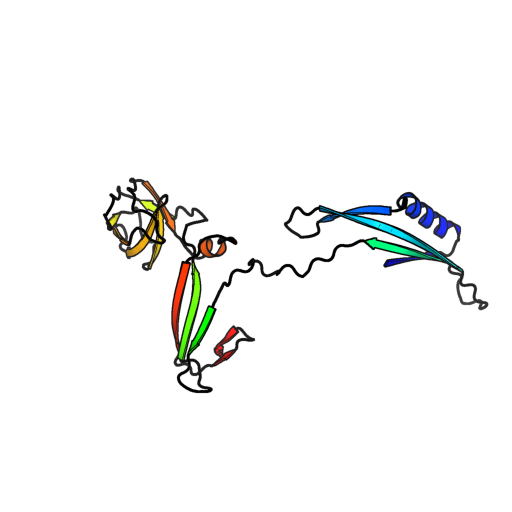7.515 1.00 55.22 83 ILE A N 1
ATOM 695 C CA . ILE A 1 83 ? -14.251 4.513 6.561 1.00 55.22 83 ILE A CA 1
ATOM 696 C C . ILE A 1 83 ? -13.873 3.101 6.125 1.00 55.22 83 ILE A C 1
ATOM 698 O O . ILE A 1 83 ? -13.652 2.273 7.013 1.00 55.22 83 ILE A O 1
ATOM 702 N N . PRO A 1 84 ? -13.880 2.779 4.820 1.00 53.44 84 PRO A N 1
ATOM 703 C CA . PRO A 1 84 ? -13.481 1.457 4.367 1.00 53.44 84 PRO A CA 1
ATOM 704 C C . PRO A 1 84 ? -12.112 1.147 4.976 1.00 53.44 84 PRO A C 1
ATOM 706 O O . PRO A 1 84 ? -11.123 1.795 4.655 1.00 53.44 84 PRO A O 1
ATOM 709 N N . THR A 1 85 ? -12.101 0.207 5.918 1.00 51.50 85 THR A N 1
ATOM 710 C CA . THR A 1 85 ? -10.917 -0.273 6.640 1.00 51.50 85 THR A CA 1
ATOM 711 C C . THR A 1 85 ? -10.126 -1.279 5.821 1.00 51.50 85 THR A C 1
ATOM 713 O O . THR A 1 85 ? -9.136 -1.822 6.304 1.00 51.50 85 THR A O 1
ATOM 716 N N . ASP A 1 86 ? -10.509 -1.498 4.562 1.00 49.00 86 ASP A N 1
ATOM 717 C CA . ASP A 1 86 ? -9.536 -1.967 3.596 1.00 49.00 86 ASP A CA 1
ATOM 718 C C . ASP A 1 86 ? -8.434 -0.910 3.547 1.00 49.00 86 ASP A C 1
ATOM 720 O O . ASP A 1 86 ? -8.698 0.245 3.218 1.00 49.00 86 ASP A O 1
ATOM 724 N N . GLU A 1 87 ? -7.201 -1.310 3.864 1.00 51.25 87 GLU A N 1
ATOM 725 C CA . GLU A 1 87 ? -5.941 -0.543 3.774 1.00 51.25 87 GLU A CA 1
ATOM 726 C C . GLU A 1 87 ? -5.613 -0.136 2.316 1.00 51.25 87 GLU A C 1
ATOM 728 O O . GLU A 1 87 ? -4.490 -0.205 1.828 1.00 51.25 87 GLU A O 1
ATOM 733 N N . THR A 1 88 ? -6.644 0.178 1.543 1.00 47.53 88 THR A N 1
ATOM 734 C CA . THR A 1 88 ? -6.697 0.166 0.096 1.00 47.53 88 THR A CA 1
ATOM 735 C C . THR A 1 88 ? -7.765 1.149 -0.353 1.00 47.53 88 THR A C 1
ATOM 737 O O . THR A 1 88 ? -8.801 0.744 -0.872 1.00 47.53 88 THR A O 1
ATOM 740 N N . GLY A 1 89 ? -7.558 2.442 -0.118 1.00 46.16 89 GLY A N 1
ATOM 741 C CA . GLY A 1 89 ? -8.547 3.476 -0.419 1.00 46.16 89 GLY A CA 1
ATOM 742 C C . GLY A 1 89 ? -9.158 3.357 -1.822 1.00 46.16 89 GLY A C 1
ATOM 743 O O . GLY A 1 89 ? -8.608 3.862 -2.788 1.00 46.16 89 GLY A O 1
ATOM 744 N N . GLY A 1 90 ? -10.305 2.684 -1.943 1.00 45.00 90 GLY A N 1
ATOM 745 C CA . GLY A 1 90 ? -11.117 2.589 -3.158 1.00 45.00 90 GLY A CA 1
ATOM 746 C C . GLY A 1 90 ? -10.441 2.061 -4.432 1.00 45.00 90 GLY A C 1
ATOM 747 O O . GLY A 1 90 ? -11.055 2.155 -5.495 1.00 45.00 90 GLY A O 1
ATOM 748 N N . ILE A 1 91 ? -9.217 1.525 -4.385 1.00 49.19 91 ILE A N 1
ATOM 749 C CA . ILE A 1 91 ? -8.544 1.015 -5.587 1.00 49.19 91 ILE A CA 1
ATOM 750 C C . ILE A 1 91 ? -9.023 -0.412 -5.843 1.00 49.19 91 ILE A C 1
ATOM 752 O O . ILE A 1 91 ? -8.847 -1.309 -5.017 1.00 49.19 91 ILE A O 1
ATOM 756 N N . ILE A 1 92 ? -9.607 -0.643 -7.020 1.00 53.59 92 ILE A N 1
ATOM 757 C CA . ILE A 1 92 ? -9.934 -1.989 -7.496 1.00 53.59 92 ILE A CA 1
ATOM 758 C C . ILE A 1 92 ? -8.613 -2.737 -7.728 1.00 53.59 92 ILE A C 1
ATOM 760 O O . ILE A 1 92 ? -7.972 -2.589 -8.765 1.00 53.59 92 ILE A O 1
ATOM 764 N N . LYS A 1 93 ? -8.199 -3.544 -6.745 1.00 54.50 93 LYS A N 1
ATOM 765 C CA . LYS A 1 93 ? -6.938 -4.305 -6.778 1.00 54.50 93 LYS A CA 1
ATOM 766 C C . LYS A 1 93 ? -6.958 -5.513 -7.710 1.00 54.50 93 LYS A C 1
ATOM 768 O O . LYS A 1 93 ? -5.900 -6.002 -8.095 1.00 54.50 93 LYS A O 1
ATOM 773 N N . LYS A 1 94 ? -8.135 -6.043 -8.039 1.00 52.16 94 LYS A N 1
ATOM 774 C CA . LYS A 1 94 ? -8.253 -7.221 -8.897 1.00 52.16 94 LYS A CA 1
ATOM 775 C C . LYS A 1 94 ? -9.624 -7.281 -9.548 1.00 52.16 94 LYS A C 1
ATOM 777 O O . LYS A 1 94 ? -10.639 -7.244 -8.858 1.00 52.16 94 LYS A O 1
ATOM 782 N N . VAL A 1 95 ? -9.644 -7.433 -10.867 1.00 56.81 95 VAL A N 1
ATOM 783 C CA . VAL A 1 95 ? -10.843 -7.836 -11.612 1.00 56.81 95 VAL A CA 1
ATOM 784 C C . VAL A 1 95 ? -10.588 -9.238 -12.150 1.00 56.81 95 VAL A C 1
ATOM 786 O O . VAL A 1 95 ? -9.569 -9.477 -12.796 1.00 56.81 95 VAL A O 1
ATOM 789 N N . GLN A 1 96 ? -11.496 -10.166 -11.851 1.00 53.62 96 GLN A N 1
ATOM 790 C CA . GLN A 1 96 ? -11.455 -11.538 -12.350 1.00 53.62 96 GLN A CA 1
ATOM 791 C C . GLN A 1 96 ? -12.701 -11.804 -13.191 1.00 53.62 96 GLN A C 1
ATOM 793 O O . GLN A 1 96 ? -13.818 -11.544 -12.742 1.00 53.62 96 GLN A O 1
ATOM 798 N N . ILE A 1 97 ? -12.504 -12.330 -14.400 1.00 64.75 97 ILE A N 1
ATOM 799 C CA . ILE A 1 97 ? -13.586 -12.805 -15.268 1.00 64.75 97 ILE A CA 1
ATOM 800 C C . ILE A 1 97 ? -13.291 -14.264 -15.607 1.00 64.75 97 ILE A C 1
ATOM 802 O O . ILE A 1 97 ? -12.260 -14.568 -16.209 1.00 64.75 97 ILE A O 1
ATOM 806 N N . ASP A 1 98 ? -14.195 -15.157 -15.209 1.00 57.38 98 ASP A N 1
ATOM 807 C CA . ASP A 1 98 ? -14.128 -16.579 -15.536 1.00 57.38 98 ASP A CA 1
ATOM 808 C C . ASP A 1 98 ? -15.052 -16.854 -16.736 1.00 57.38 98 ASP A C 1
ATOM 810 O O . ASP A 1 98 ? -16.256 -16.587 -16.679 1.00 57.38 98 ASP A O 1
ATOM 814 N N . TYR A 1 99 ? -14.493 -17.380 -17.831 1.00 49.78 99 TYR A N 1
ATOM 815 C CA . TYR A 1 99 ? -15.266 -17.820 -18.997 1.00 49.78 99 TYR A CA 1
ATOM 816 C C . TYR A 1 99 ? -15.455 -19.339 -18.956 1.00 49.78 99 TYR A C 1
ATOM 818 O O . TYR A 1 99 ? -14.518 -20.101 -18.704 1.00 49.78 99 TYR A O 1
ATOM 826 N N . SER A 1 100 ? -16.684 -19.779 -19.226 1.00 55.91 100 SER A N 1
ATOM 827 C CA . SER A 1 100 ? -17.036 -21.189 -19.378 1.00 55.91 100 SER A CA 1
ATOM 828 C C . SER A 1 100 ? -17.789 -21.384 -20.690 1.00 55.91 100 SER A C 1
ATOM 830 O O . SER A 1 100 ? -18.635 -20.564 -21.055 1.00 55.91 100 SER A O 1
ATOM 832 N N . SER A 1 101 ? -17.480 -22.462 -21.407 1.00 55.38 101 SER A N 1
ATOM 833 C CA . SER A 1 101 ? -18.085 -22.791 -22.699 1.00 55.38 101 SER A CA 1
ATOM 834 C C . SER A 1 101 ? -19.533 -23.310 -22.597 1.00 55.38 101 SER A C 1
ATOM 836 O O . SER A 1 101 ? -20.196 -23.453 -23.626 1.00 55.38 101 SER A O 1
ATOM 838 N N . ALA A 1 102 ? -20.076 -23.533 -21.385 1.00 55.59 102 ALA A N 1
ATOM 839 C CA . ALA A 1 102 ? -21.460 -23.977 -21.173 1.00 55.59 102 ALA A CA 1
ATOM 840 C C . ALA A 1 102 ? -22.121 -23.422 -19.888 1.00 55.59 102 ALA A C 1
ATOM 842 O O . ALA A 1 102 ? -21.464 -23.055 -18.915 1.00 55.59 102 ALA A O 1
ATOM 843 N N . ILE A 1 103 ? -23.463 -23.399 -19.859 1.00 50.22 103 ILE A N 1
ATOM 844 C CA . ILE A 1 103 ? -24.259 -23.026 -18.676 1.00 50.22 103 ILE A CA 1
ATOM 845 C C . ILE A 1 103 ? -24.017 -24.080 -17.580 1.00 50.22 103 ILE A C 1
ATOM 847 O O . ILE A 1 103 ? -24.500 -25.203 -17.701 1.00 50.22 103 ILE A O 1
ATOM 851 N N . ARG A 1 104 ? -23.306 -23.699 -16.505 1.00 56.00 104 ARG A N 1
ATOM 852 C CA . ARG A 1 104 ? -22.877 -24.561 -15.376 1.00 56.00 104 ARG A CA 1
ATOM 853 C C . ARG A 1 104 ? -21.761 -25.574 -15.701 1.00 56.00 104 ARG A C 1
ATOM 855 O O . ARG A 1 104 ? -21.801 -26.697 -15.204 1.00 56.00 104 ARG A O 1
ATOM 862 N N . ALA A 1 105 ? -20.766 -25.193 -16.497 1.00 59.47 105 ALA A N 1
ATOM 863 C CA . ALA A 1 105 ? -19.533 -25.972 -16.651 1.00 59.47 105 ALA A CA 1
ATOM 864 C C . ALA A 1 105 ? -18.400 -25.438 -15.748 1.00 59.47 105 ALA A C 1
ATOM 866 O O . ALA A 1 105 ? -18.459 -24.279 -15.318 1.00 59.47 105 ALA A O 1
ATOM 867 N N . PRO A 1 106 ? -17.395 -26.275 -15.417 1.00 62.62 106 PRO A N 1
ATOM 868 C CA . PRO A 1 106 ? -16.192 -25.821 -14.723 1.00 62.62 106 PRO A CA 1
ATOM 869 C C . PRO A 1 106 ? -15.504 -24.700 -15.512 1.00 62.62 106 PRO A C 1
ATOM 871 O O . PRO A 1 106 ? -15.747 -24.516 -16.712 1.00 62.62 106 PRO A O 1
ATOM 874 N N . ARG A 1 107 ? -14.688 -23.898 -14.823 1.00 64.75 107 ARG A N 1
ATOM 875 C CA . ARG A 1 107 ? -13.963 -22.805 -15.484 1.00 64.75 107 ARG A CA 1
ATOM 876 C C . ARG A 1 107 ? -12.908 -23.399 -16.417 1.00 64.75 107 ARG A C 1
ATOM 878 O O . ARG A 1 107 ? -12.216 -24.340 -16.041 1.00 64.75 107 ARG A O 1
ATOM 885 N N . GLU A 1 108 ? -12.771 -22.829 -17.607 1.00 63.28 108 GLU A N 1
ATOM 886 C CA . GLU A 1 108 ? -11.736 -23.245 -18.565 1.00 63.28 108 GLU A CA 1
ATOM 887 C C . GLU A 1 108 ? -10.646 -22.179 -18.698 1.00 63.28 108 GLU A C 1
ATOM 889 O O . GLU A 1 108 ? -9.474 -22.509 -18.869 1.00 63.28 108 GLU A O 1
ATOM 894 N N . VAL A 1 109 ? -11.015 -20.901 -18.556 1.00 69.31 109 VAL A N 1
ATOM 895 C CA . VAL A 1 109 ? -10.091 -19.768 -18.662 1.00 69.31 109 VAL A CA 1
ATOM 896 C C . VAL A 1 109 ? -10.339 -18.787 -17.524 1.00 69.31 109 VAL A C 1
ATOM 898 O O . VAL A 1 109 ? -11.481 -18.364 -17.310 1.00 69.31 109 VAL A O 1
ATOM 901 N N . ARG A 1 110 ? -9.266 -18.392 -16.830 1.00 71.25 110 ARG A N 1
ATOM 902 C CA . ARG A 1 110 ? -9.282 -17.287 -15.867 1.00 71.25 110 ARG A CA 1
ATOM 903 C C . ARG A 1 110 ? -8.456 -16.133 -16.405 1.00 71.25 110 ARG A C 1
ATOM 905 O O . ARG A 1 110 ? -7.286 -16.303 -16.735 1.00 71.25 110 ARG A O 1
ATOM 912 N N . TYR A 1 111 ? -9.076 -14.963 -16.438 1.00 64.62 111 TYR A N 1
ATOM 913 C CA . TYR A 1 111 ? -8.396 -13.705 -16.703 1.00 64.62 111 TYR A CA 1
ATOM 914 C C . TYR A 1 111 ? -8.243 -12.945 -15.386 1.00 64.62 111 TYR A C 1
ATOM 916 O O . TYR A 1 111 ? -9.253 -12.600 -14.762 1.00 64.62 111 TYR A O 1
ATOM 924 N N . VAL A 1 112 ? -7.003 -12.711 -14.952 1.00 69.38 112 VAL A N 1
ATOM 925 C CA . VAL A 1 112 ? -6.696 -11.886 -13.777 1.00 69.38 112 VAL A CA 1
ATOM 926 C C . VAL A 1 112 ? -5.962 -10.633 -14.217 1.00 69.38 112 VAL A C 1
ATOM 928 O O . VAL A 1 112 ? -4.988 -10.698 -14.963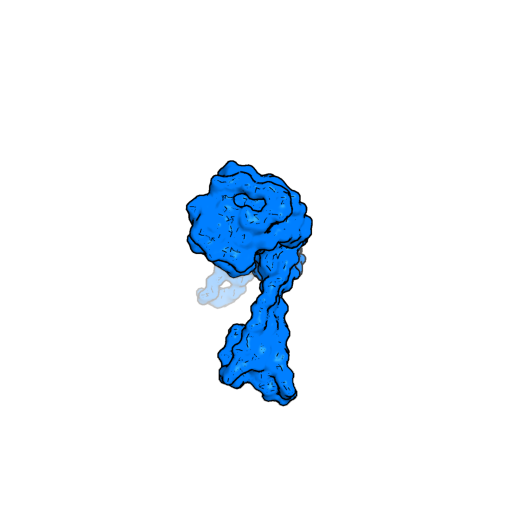 1.00 69.38 112 VAL A O 1
ATOM 931 N N . VAL A 1 113 ? -6.428 -9.495 -13.710 1.00 67.75 113 VAL A N 1
ATOM 932 C CA . VAL A 1 113 ? -5.746 -8.212 -13.852 1.00 67.75 113 VAL A CA 1
ATOM 933 C C . VAL A 1 113 ? -5.394 -7.691 -12.473 1.00 67.75 113 VAL A C 1
ATOM 935 O O . VAL A 1 113 ? -6.290 -7.552 -11.636 1.00 67.75 113 VAL A O 1
ATOM 938 N N . THR A 1 114 ? -4.120 -7.381 -12.245 1.00 72.06 114 THR A N 1
ATOM 939 C CA . THR A 1 114 ? -3.665 -6.652 -11.055 1.00 72.06 114 THR A CA 1
ATOM 940 C C . THR A 1 114 ? -3.063 -5.302 -11.459 1.00 72.06 114 THR A C 1
ATOM 942 O O . THR A 1 114 ? -2.500 -5.179 -12.554 1.00 72.06 114 THR A O 1
ATOM 945 N N . PRO A 1 115 ? -3.222 -4.251 -10.634 1.00 75.62 115 PRO A N 1
ATOM 946 C CA . PRO A 1 115 ? -2.591 -2.972 -10.904 1.00 75.62 115 PRO A CA 1
ATOM 947 C C . PRO A 1 115 ? -1.072 -3.141 -10.831 1.00 75.62 115 PRO A C 1
ATOM 949 O O . PRO A 1 115 ? -0.546 -3.758 -9.905 1.00 75.62 115 PRO A O 1
ATOM 952 N N . THR A 1 116 ? -0.374 -2.591 -11.819 1.00 84.56 116 THR A N 1
ATOM 953 C CA . THR A 1 116 ? 1.090 -2.520 -11.842 1.00 84.56 116 THR A CA 1
ATOM 954 C C . THR A 1 116 ? 1.524 -1.064 -11.746 1.00 84.56 116 THR A C 1
ATOM 956 O O . THR A 1 116 ? 0.838 -0.163 -12.236 1.00 84.56 116 THR A O 1
ATOM 959 N N . ALA A 1 117 ? 2.648 -0.823 -11.083 1.00 87.12 117 ALA A N 1
ATOM 960 C CA . ALA A 1 117 ? 3.200 0.510 -10.921 1.00 87.12 117 ALA A CA 1
ATOM 961 C C . ALA A 1 117 ? 3.770 0.978 -12.265 1.00 87.12 117 ALA A C 1
ATOM 963 O O . ALA A 1 117 ? 4.410 0.216 -12.988 1.00 87.12 117 ALA A O 1
ATOM 964 N N . THR A 1 118 ? 3.515 2.235 -12.621 1.00 88.38 118 THR A N 1
ATOM 965 C CA . THR A 1 118 ? 4.040 2.840 -13.858 1.00 88.38 118 THR A CA 1
ATOM 966 C C . THR A 1 118 ? 5.408 3.489 -13.661 1.00 88.38 118 THR A C 1
ATOM 968 O O . THR A 1 118 ? 6.072 3.810 -14.644 1.00 88.38 118 THR A O 1
ATOM 971 N N . LYS A 1 119 ? 5.828 3.661 -12.404 1.00 87.69 119 LYS A N 1
ATOM 972 C CA . LYS A 1 119 ? 7.101 4.230 -11.959 1.00 87.69 119 LYS A CA 1
ATOM 973 C C . LYS A 1 119 ? 7.625 3.442 -10.754 1.00 87.69 119 LYS A C 1
ATOM 975 O O . LYS A 1 119 ? 6.857 2.759 -10.080 1.00 87.69 119 LYS A O 1
ATOM 980 N N . ASP A 1 120 ? 8.916 3.561 -10.499 1.00 90.44 120 ASP A N 1
ATOM 981 C CA . ASP A 1 120 ? 9.587 3.093 -9.290 1.00 90.44 120 ASP A CA 1
ATOM 982 C C . ASP A 1 120 ? 9.297 4.041 -8.111 1.00 90.44 120 ASP A C 1
ATOM 984 O O . ASP A 1 120 ? 9.364 5.268 -8.252 1.00 90.44 120 ASP A O 1
ATOM 988 N N . TYR A 1 121 ? 8.969 3.464 -6.955 1.00 88.81 121 TYR A N 1
ATOM 989 C CA . TYR A 1 121 ? 8.651 4.190 -5.722 1.00 88.81 121 TYR A CA 1
ATOM 990 C C . TYR A 1 121 ? 9.686 3.960 -4.623 1.00 88.81 121 TYR A C 1
ATOM 992 O O . TYR A 1 121 ? 9.838 4.810 -3.743 1.00 88.81 121 TYR A O 1
ATOM 1000 N N . ASN A 1 122 ? 10.380 2.822 -4.645 1.00 89.31 122 ASN A N 1
ATOM 1001 C CA . ASN A 1 122 ? 11.256 2.407 -3.553 1.00 89.31 122 ASN A CA 1
ATOM 1002 C C . ASN A 1 122 ? 12.740 2.723 -3.799 1.00 89.31 122 ASN A C 1
ATOM 1004 O O . ASN A 1 122 ? 13.514 2.676 -2.841 1.00 89.31 122 ASN A O 1
ATOM 1008 N N . GLN A 1 123 ? 13.124 3.090 -5.029 1.00 88.62 123 GLN A N 1
ATOM 1009 C CA . GLN A 1 123 ? 14.501 3.425 -5.403 1.00 88.62 123 GLN A CA 1
ATOM 1010 C C . GLN A 1 123 ? 15.500 2.348 -4.967 1.00 88.62 123 GLN A C 1
ATOM 1012 O O . GLN A 1 123 ? 16.522 2.649 -4.349 1.00 88.62 123 GLN A O 1
ATOM 1017 N N . ASP A 1 124 ? 15.208 1.088 -5.283 1.00 87.31 124 ASP A N 1
ATOM 1018 C CA . ASP A 1 124 ? 16.002 -0.070 -4.858 1.00 87.31 124 ASP A CA 1
ATOM 1019 C C . ASP A 1 124 ? 17.445 -0.122 -5.396 1.00 87.31 124 ASP A C 1
ATOM 1021 O O . ASP A 1 124 ? 18.252 -0.915 -4.907 1.00 87.31 124 ASP A O 1
ATOM 1025 N N . GLN A 1 125 ? 17.797 0.728 -6.366 1.00 89.06 125 GLN A N 1
ATOM 1026 C CA . GLN A 1 125 ? 19.127 0.820 -6.975 1.00 89.06 125 GLN A CA 1
ATOM 1027 C C . GLN A 1 125 ? 19.673 -0.532 -7.445 1.00 89.06 125 GLN A C 1
ATOM 1029 O O . GLN A 1 125 ? 20.866 -0.817 -7.306 1.00 89.06 125 GLN A O 1
ATOM 1034 N N . THR A 1 126 ? 18.794 -1.374 -7.995 1.00 86.38 126 THR A N 1
ATOM 1035 C CA . THR A 1 126 ? 19.095 -2.773 -8.319 1.00 86.38 126 THR A CA 1
ATOM 1036 C C . THR A 1 126 ? 20.374 -2.937 -9.146 1.00 86.38 126 THR A C 1
ATOM 1038 O O . THR A 1 126 ? 21.143 -3.870 -8.903 1.00 86.38 126 THR A O 1
ATOM 1041 N N . LEU A 1 127 ? 20.614 -2.069 -10.137 1.00 90.25 127 LEU A N 1
ATOM 1042 C CA . LEU A 1 127 ? 21.766 -2.162 -11.042 1.00 90.25 127 LEU A CA 1
ATOM 1043 C C . LEU A 1 127 ? 22.349 -0.796 -11.402 1.00 90.25 127 LEU A C 1
ATOM 1045 O O . LEU A 1 127 ? 21.746 0.248 -11.178 1.00 90.25 127 LEU A O 1
ATOM 1049 N N . SER A 1 128 ? 23.525 -0.820 -12.028 1.00 91.19 128 SER A N 1
ATOM 1050 C CA . SER A 1 128 ? 24.136 0.345 -12.663 1.00 91.19 128 SER A CA 1
ATOM 1051 C C . SER A 1 128 ? 24.459 0.079 -14.130 1.00 91.19 128 SER A C 1
ATOM 1053 O O . SER A 1 128 ? 24.856 -1.028 -14.525 1.00 91.19 128 SER A O 1
ATOM 1055 N N . LEU A 1 129 ? 24.291 1.119 -14.941 1.00 92.19 129 LEU A N 1
ATOM 1056 C CA . LEU A 1 129 ? 24.658 1.119 -16.347 1.00 92.19 129 LEU A CA 1
ATOM 1057 C C . LEU A 1 129 ? 26.188 1.115 -16.485 1.00 92.19 129 LEU A C 1
ATOM 1059 O O . LEU A 1 129 ? 26.865 1.902 -15.832 1.00 92.19 129 LEU A O 1
ATOM 1063 N N . ALA A 1 130 ? 26.734 0.248 -17.338 1.00 92.44 130 ALA A N 1
ATOM 1064 C CA . ALA A 1 130 ? 28.180 0.106 -17.558 1.00 92.44 130 ALA A CA 1
ATOM 1065 C C . ALA A 1 130 ? 28.702 0.902 -18.770 1.00 92.44 130 ALA A C 1
ATOM 1067 O O . ALA A 1 130 ? 29.912 1.070 -18.937 1.00 92.44 130 ALA A O 1
ATOM 1068 N N . ALA A 1 131 ? 27.805 1.391 -19.630 1.00 92.00 131 ALA A N 1
ATOM 1069 C CA . ALA A 1 131 ? 28.140 2.304 -20.717 1.00 92.00 131 ALA A CA 1
ATOM 1070 C C . ALA A 1 131 ? 26.970 3.239 -21.015 1.00 92.00 131 ALA A C 1
ATOM 1072 O O . ALA A 1 131 ? 25.819 2.915 -20.749 1.00 92.00 131 ALA A O 1
ATOM 1073 N N . THR A 1 132 ? 27.268 4.393 -21.602 1.00 93.38 132 THR A N 1
ATOM 1074 C CA . THR A 1 132 ? 26.260 5.381 -21.995 1.00 93.38 132 THR A CA 1
ATOM 1075 C C . THR A 1 132 ? 25.266 4.793 -23.002 1.00 93.38 132 THR A C 1
ATOM 1077 O O . THR A 1 132 ? 25.669 4.304 -24.060 1.00 93.38 132 THR A O 1
ATOM 1080 N N . LEU A 1 133 ? 23.970 4.902 -22.705 1.00 93.25 133 LEU A N 1
ATOM 1081 C CA . LEU A 1 133 ? 22.881 4.546 -23.612 1.00 93.25 133 LEU A CA 1
ATOM 1082 C C . LEU A 1 133 ? 22.390 5.807 -24.331 1.00 93.25 133 LEU A C 1
ATOM 1084 O O . LEU A 1 133 ? 21.776 6.692 -23.734 1.00 93.25 133 LEU A O 1
ATOM 1088 N N . GLU A 1 134 ? 22.678 5.897 -25.628 1.00 93.31 134 GLU A N 1
ATOM 1089 C CA . GLU A 1 134 ? 22.235 7.015 -26.467 1.00 93.31 134 GLU A CA 1
ATOM 1090 C C . GLU A 1 134 ? 20.742 6.900 -26.827 1.00 93.31 134 GLU A C 1
ATOM 1092 O O . GLU A 1 134 ? 20.147 5.819 -26.787 1.00 93.31 134 GLU A O 1
ATOM 1097 N N . VAL A 1 135 ? 20.125 8.020 -27.209 1.00 91.69 135 VAL A N 1
ATOM 1098 C CA . VAL A 1 135 ? 18.714 8.068 -27.639 1.00 91.69 135 VAL A CA 1
ATOM 1099 C C . VAL A 1 135 ? 18.499 7.161 -28.862 1.00 91.69 135 VAL A C 1
ATOM 1101 O O . VAL A 1 135 ? 19.337 7.126 -29.768 1.00 91.69 135 VAL A O 1
ATOM 1104 N N . GLY A 1 136 ? 17.405 6.393 -28.889 1.00 87.94 136 GLY A N 1
ATOM 1105 C CA . GLY A 1 136 ? 17.081 5.456 -29.971 1.00 87.94 136 GLY A CA 1
ATOM 1106 C C . GLY A 1 136 ? 17.903 4.160 -30.001 1.00 87.94 136 GLY A C 1
ATOM 1107 O O . GLY A 1 136 ? 17.718 3.334 -30.896 1.00 87.94 136 GLY A O 1
ATOM 1108 N N . LYS A 1 137 ? 18.829 3.948 -29.056 1.00 91.62 137 LYS A N 1
ATOM 1109 C CA . LYS A 1 137 ? 19.498 2.651 -28.870 1.00 91.62 137 LYS A CA 1
ATOM 1110 C C . LYS A 1 137 ? 18.703 1.790 -27.898 1.00 91.62 137 LYS A C 1
ATOM 1112 O O . LYS A 1 137 ? 18.280 2.287 -26.861 1.00 91.62 137 LYS A O 1
ATOM 1117 N N . THR A 1 138 ? 18.535 0.514 -28.236 1.00 92.00 138 THR A N 1
ATOM 1118 C CA . THR A 1 138 ? 17.791 -0.489 -27.449 1.00 92.00 138 THR A CA 1
ATOM 1119 C C . THR A 1 138 ? 18.697 -1.489 -26.734 1.00 92.00 138 THR A C 1
ATOM 1121 O O . THR A 1 138 ? 18.241 -2.203 -25.849 1.00 92.00 138 THR A O 1
ATOM 1124 N N . LEU A 1 139 ? 19.978 -1.550 -27.107 1.00 92.75 139 LEU A N 1
ATOM 1125 C CA . LEU A 1 139 ? 20.979 -2.372 -26.436 1.00 92.75 139 LEU A CA 1
ATOM 1126 C C . LEU A 1 139 ? 21.615 -1.559 -25.311 1.00 92.75 139 LEU A C 1
ATOM 1128 O O . LEU A 1 139 ? 22.316 -0.582 -25.580 1.00 92.75 139 LEU A O 1
ATOM 1132 N N . MET A 1 140 ? 21.402 -1.989 -24.074 1.00 91.94 140 MET A N 1
ATOM 1133 C CA . MET A 1 140 ? 22.047 -1.426 -22.895 1.00 91.94 140 MET A CA 1
ATOM 1134 C C . MET A 1 140 ? 23.085 -2.403 -22.347 1.00 91.94 140 MET A C 1
ATOM 1136 O O . MET A 1 140 ? 22.899 -3.620 -22.379 1.00 91.94 140 MET A O 1
ATOM 1140 N N . THR A 1 141 ? 24.179 -1.867 -21.817 1.00 92.50 141 THR A N 1
ATOM 1141 C CA . THR A 1 141 ? 25.201 -2.665 -21.138 1.00 92.50 141 THR A CA 1
ATOM 1142 C C . THR A 1 141 ? 25.184 -2.351 -19.654 1.00 92.50 141 THR A C 1
ATOM 1144 O O . THR A 1 141 ? 25.286 -1.183 -19.274 1.00 92.50 141 THR A O 1
ATOM 1147 N N . VAL A 1 142 ? 25.084 -3.380 -18.822 1.00 92.00 142 VAL A N 1
ATOM 1148 C CA . VAL A 1 142 ? 25.002 -3.283 -17.358 1.00 92.00 142 VAL A CA 1
ATOM 1149 C C . VAL A 1 142 ? 26.179 -3.989 -16.701 1.00 92.00 142 VAL A C 1
ATOM 1151 O O . VAL A 1 142 ? 26.827 -4.834 -17.314 1.00 92.00 142 VAL A O 1
ATOM 1154 N N . THR A 1 143 ? 26.445 -3.670 -15.436 1.00 90.19 143 THR A N 1
ATOM 1155 C CA . THR A 1 143 ? 27.519 -4.328 -14.674 1.00 90.19 143 THR A CA 1
ATOM 1156 C C . THR A 1 143 ? 27.234 -5.822 -14.444 1.00 90.19 143 THR A C 1
ATOM 1158 O O . THR A 1 143 ? 28.147 -6.640 -14.532 1.00 90.19 143 THR A O 1
ATOM 1161 N N . SER A 1 144 ? 25.976 -6.192 -14.162 1.00 90.00 144 SER A N 1
ATOM 1162 C CA . SER A 1 144 ? 25.527 -7.589 -14.029 1.00 90.00 144 SER A CA 1
ATOM 1163 C C . SER A 1 144 ? 24.001 -7.702 -14.136 1.00 90.00 144 SER A C 1
ATOM 1165 O O . SER A 1 144 ? 23.291 -7.335 -13.217 1.00 90.00 144 SER A O 1
ATOM 1167 N N . GLY A 1 145 ? 23.460 -8.254 -15.217 1.00 85.56 145 GLY A N 1
ATOM 1168 C CA . GLY A 1 145 ? 22.018 -8.434 -15.442 1.00 85.56 145 GLY A CA 1
ATOM 1169 C C . GLY A 1 145 ? 21.383 -9.630 -14.721 1.00 85.56 145 GLY A C 1
ATOM 1170 O O . GLY A 1 145 ? 20.263 -10.019 -15.054 1.00 85.56 145 GLY A O 1
ATOM 1171 N N . ALA A 1 146 ? 22.078 -10.251 -13.761 1.00 87.69 146 ALA A N 1
ATOM 1172 C CA . ALA A 1 146 ? 21.636 -11.494 -13.122 1.00 87.69 146 ALA A CA 1
ATOM 1173 C C . ALA A 1 146 ? 20.253 -11.367 -12.455 1.00 87.69 146 ALA A C 1
ATOM 1175 O O . ALA A 1 146 ? 19.432 -12.278 -12.578 1.00 87.69 146 ALA A O 1
ATOM 1176 N N . SER A 1 147 ? 19.993 -10.223 -11.816 1.00 86.12 147 SER A N 1
ATOM 1177 C CA . SER A 1 147 ? 18.754 -9.929 -11.085 1.00 86.12 147 SER A CA 1
ATOM 1178 C C . SER A 1 147 ? 17.561 -9.584 -11.983 1.00 86.12 147 SER A C 1
ATOM 1180 O O . SER A 1 147 ? 16.438 -9.545 -11.492 1.00 86.12 147 SER A O 1
ATOM 1182 N N . LEU A 1 148 ? 17.772 -9.339 -13.283 1.00 88.38 148 LEU A N 1
ATOM 1183 C CA . LEU A 1 148 ? 16.688 -9.001 -14.208 1.00 88.38 148 LEU A CA 1
ATOM 1184 C C . LEU A 1 148 ? 15.962 -10.252 -14.695 1.00 88.38 148 LEU A C 1
ATOM 1186 O O . LEU A 1 148 ? 16.578 -11.289 -14.979 1.00 88.38 148 LEU A O 1
ATOM 1190 N N . VAL A 1 149 ? 14.652 -10.125 -14.877 1.00 89.50 149 VAL A N 1
ATOM 1191 C CA . VAL A 1 149 ? 13.814 -11.124 -15.544 1.00 89.50 149 VAL A CA 1
ATOM 1192 C C . VAL A 1 149 ? 13.241 -10.515 -16.821 1.00 89.50 149 VAL A C 1
ATOM 1194 O O . VAL A 1 149 ? 12.883 -9.340 -16.861 1.00 89.50 149 VAL A O 1
ATOM 1197 N N . VAL A 1 150 ? 13.175 -11.317 -17.884 1.00 90.00 150 VAL A N 1
ATOM 1198 C CA . VAL A 1 150 ? 12.562 -10.901 -19.152 1.00 90.00 150 VAL A CA 1
ATOM 1199 C C . VAL A 1 150 ? 11.087 -10.564 -18.924 1.00 90.00 150 VAL A C 1
ATOM 1201 O O . VAL A 1 150 ? 10.391 -11.265 -18.193 1.00 90.00 150 VAL A O 1
ATOM 1204 N N . GLY A 1 151 ? 10.622 -9.480 -19.539 1.00 88.06 151 GLY A N 1
ATOM 1205 C CA . GLY A 1 151 ? 9.267 -8.953 -19.397 1.00 88.06 151 GLY A CA 1
ATOM 1206 C C . GLY A 1 151 ? 9.079 -7.980 -18.232 1.00 88.06 151 GLY A C 1
ATOM 1207 O O . GLY A 1 151 ? 8.042 -7.323 -18.178 1.00 88.06 151 GLY A O 1
ATOM 1208 N N . GLN A 1 152 ? 10.058 -7.836 -17.331 1.00 89.50 152 GLN A N 1
ATOM 1209 C CA . GLN A 1 152 ? 9.981 -6.853 -16.247 1.00 89.50 152 GLN A CA 1
ATOM 1210 C C . GLN A 1 152 ? 10.268 -5.431 -16.731 1.00 89.50 152 GLN A C 1
ATOM 1212 O O . GLN A 1 152 ? 10.945 -5.214 -17.742 1.00 89.50 152 GLN A O 1
ATOM 1217 N N . TYR A 1 153 ? 9.749 -4.465 -15.976 1.00 92.44 153 TYR A N 1
ATOM 1218 C CA . TYR A 1 153 ? 9.967 -3.047 -16.209 1.00 92.44 153 TYR A CA 1
ATOM 1219 C C . TYR A 1 153 ? 11.082 -2.527 -15.303 1.00 92.44 153 TYR A C 1
ATOM 1221 O O . TYR A 1 153 ? 11.163 -2.870 -14.127 1.00 92.44 153 TYR A O 1
ATOM 1229 N N . ILE A 1 154 ? 11.939 -1.690 -15.868 1.00 93.25 154 ILE A N 1
ATOM 1230 C CA . ILE A 1 154 ? 13.029 -1.011 -15.178 1.00 93.25 154 ILE A CA 1
ATOM 1231 C C . ILE A 1 154 ? 12.892 0.490 -15.385 1.00 93.25 154 ILE A C 1
ATOM 1233 O O . ILE A 1 154 ? 12.419 0.935 -16.433 1.00 93.25 154 ILE A O 1
ATOM 1237 N N . GLN A 1 155 ? 13.347 1.269 -14.416 1.00 94.50 155 GLN A N 1
ATOM 1238 C CA . GLN A 1 155 ? 13.405 2.717 -14.515 1.00 94.50 155 GLN A CA 1
ATOM 1239 C C . GLN A 1 155 ? 14.848 3.199 -14.412 1.00 94.50 155 GLN A C 1
ATOM 1241 O O . GLN A 1 155 ? 15.594 2.784 -13.528 1.00 94.50 155 GLN A O 1
ATOM 1246 N N . ILE A 1 156 ? 15.229 4.107 -15.309 1.00 93.50 156 ILE A N 1
ATOM 1247 C CA . ILE A 1 156 ? 16.488 4.850 -15.231 1.00 93.50 156 ILE A CA 1
ATOM 1248 C C . ILE A 1 156 ? 16.137 6.331 -15.295 1.00 93.50 156 ILE A C 1
ATOM 1250 O O . ILE A 1 156 ? 15.511 6.779 -16.255 1.00 93.50 156 ILE A O 1
ATOM 1254 N N . ASN A 1 157 ? 16.542 7.112 -14.294 1.00 92.00 157 ASN A N 1
ATOM 1255 C CA . ASN A 1 157 ? 16.162 8.522 -14.168 1.00 92.00 157 ASN A CA 1
ATOM 1256 C C . ASN A 1 157 ? 14.627 8.700 -14.277 1.00 92.00 157 ASN A C 1
ATOM 1258 O O . ASN A 1 157 ? 13.890 8.314 -13.371 1.00 92.00 157 ASN A O 1
ATOM 1262 N N . SER A 1 158 ? 14.143 9.262 -15.391 1.00 90.62 158 SER A N 1
ATOM 1263 C CA . SER A 1 158 ? 12.716 9.485 -15.679 1.00 90.62 158 SER A CA 1
ATOM 1264 C C . SER A 1 158 ? 12.170 8.622 -16.824 1.00 90.62 158 SER A C 1
ATOM 1266 O O . SER A 1 158 ? 11.033 8.827 -17.244 1.00 90.62 158 SER A O 1
ATOM 1268 N N . GLU A 1 159 ? 12.960 7.690 -17.356 1.00 94.31 159 GLU A N 1
ATOM 1269 C CA . GLU A 1 159 ? 12.540 6.791 -18.430 1.00 94.31 159 GLU A CA 1
ATOM 1270 C C . GLU A 1 159 ? 12.249 5.394 -17.889 1.00 94.31 159 GLU A C 1
ATOM 1272 O O . GLU A 1 159 ? 13.067 4.814 -17.172 1.00 94.31 159 GLU A O 1
ATOM 1277 N N . VAL A 1 160 ? 11.103 4.837 -18.288 1.00 94.12 160 VAL A N 1
ATOM 1278 C CA . VAL A 1 160 ? 10.733 3.454 -17.994 1.00 94.12 160 VAL A CA 1
ATOM 1279 C C . VAL A 1 160 ? 10.902 2.605 -19.247 1.00 94.12 160 VAL A C 1
ATOM 1281 O O . VAL A 1 160 ? 10.493 2.976 -20.351 1.00 94.12 160 VAL A O 1
ATOM 1284 N N . MET A 1 161 ? 11.522 1.444 -19.079 1.00 93.50 161 MET A N 1
ATOM 1285 C CA . MET A 1 161 ? 11.858 0.514 -20.152 1.00 93.50 161 MET A CA 1
ATOM 1286 C C . MET A 1 161 ? 11.421 -0.897 -19.764 1.00 93.50 161 MET A C 1
ATOM 1288 O O . MET A 1 161 ? 11.381 -1.236 -18.586 1.00 93.50 161 MET A O 1
ATOM 1292 N N . ARG A 1 162 ? 11.104 -1.739 -20.747 1.00 93.12 162 ARG A N 1
ATOM 1293 C CA . ARG A 1 162 ? 10.791 -3.159 -20.545 1.00 93.12 162 ARG A CA 1
ATOM 1294 C C . ARG A 1 162 ? 11.944 -4.022 -21.032 1.00 93.12 162 ARG A C 1
ATOM 1296 O O . ARG A 1 162 ? 12.450 -3.798 -22.127 1.00 93.12 162 ARG A O 1
ATOM 1303 N N . VAL A 1 163 ? 12.335 -5.024 -20.254 1.00 93.75 163 VAL A N 1
ATOM 1304 C CA . VAL A 1 163 ? 13.366 -5.997 -20.638 1.00 93.75 163 VAL A CA 1
ATOM 1305 C C . VAL A 1 163 ? 12.789 -6.980 -21.658 1.00 93.75 163 VAL A C 1
ATOM 1307 O O . VAL A 1 163 ? 11.888 -7.745 -21.329 1.00 93.75 163 VAL A O 1
ATOM 1310 N N . GLU A 1 164 ? 13.307 -6.976 -22.885 1.00 93.25 164 GLU A N 1
ATOM 1311 C CA . GLU A 1 164 ? 12.888 -7.892 -23.961 1.00 93.25 164 GLU A CA 1
ATOM 1312 C C . GLU A 1 164 ? 13.763 -9.142 -24.001 1.00 93.25 164 GLU A C 1
ATOM 1314 O O . GLU A 1 164 ? 13.268 -10.262 -24.072 1.00 93.25 164 GLU A O 1
ATOM 1319 N N . GLU A 1 165 ? 15.077 -8.958 -23.900 1.00 91.38 165 GLU A N 1
ATOM 1320 C CA . GLU A 1 165 ? 16.032 -10.060 -23.841 1.00 91.38 165 GLU A CA 1
ATOM 1321 C C . GLU A 1 165 ? 17.115 -9.745 -22.821 1.00 91.38 165 GLU A C 1
ATOM 1323 O O . GLU A 1 165 ? 17.531 -8.592 -22.669 1.00 91.38 165 GLU A O 1
ATOM 1328 N N . LYS A 1 166 ? 17.594 -10.785 -22.134 1.00 90.31 166 LYS A N 1
ATOM 1329 C CA . LYS A 1 166 ? 18.672 -10.654 -21.160 1.00 90.31 166 LYS A CA 1
ATOM 1330 C C . LYS A 1 166 ? 19.842 -11.575 -21.481 1.00 90.31 166 LYS A C 1
ATOM 1332 O O . LYS A 1 166 ? 19.666 -12.775 -21.678 1.00 90.31 166 LYS A O 1
ATOM 1337 N N . ASP A 1 167 ? 21.033 -11.002 -21.422 1.00 90.38 167 ASP A N 1
ATOM 1338 C CA . ASP A 1 167 ? 22.287 -11.693 -21.144 1.00 90.38 167 ASP A CA 1
ATOM 1339 C C . ASP A 1 167 ? 22.871 -11.148 -19.821 1.00 90.38 167 ASP A C 1
ATOM 1341 O O . ASP A 1 167 ? 22.287 -10.277 -19.178 1.00 90.38 167 ASP A O 1
ATOM 1345 N N . ASN A 1 168 ? 24.017 -11.646 -19.363 1.00 87.44 168 ASN A N 1
ATOM 1346 C CA . ASN A 1 168 ? 24.632 -11.174 -18.121 1.00 87.44 168 ASN A CA 1
ATOM 1347 C C . ASN A 1 168 ? 25.141 -9.728 -18.190 1.00 87.44 168 ASN A C 1
ATOM 1349 O O . ASN A 1 168 ? 25.235 -9.078 -17.155 1.00 87.44 168 ASN A O 1
ATOM 1353 N N . VAL A 1 169 ? 25.502 -9.224 -19.369 1.00 90.62 169 VAL A N 1
ATOM 1354 C CA . VAL A 1 169 ? 26.059 -7.864 -19.525 1.00 90.62 169 VAL A CA 1
ATOM 1355 C C . VAL A 1 169 ? 25.257 -7.046 -20.523 1.00 90.62 169 VAL A C 1
ATOM 1357 O O . VAL A 1 169 ? 25.072 -5.849 -20.325 1.00 90.62 169 VAL A O 1
ATOM 1360 N N . SER A 1 170 ? 24.772 -7.682 -21.588 1.00 92.62 170 SER A N 1
ATOM 1361 C CA . SER A 1 170 ? 24.028 -7.022 -22.657 1.00 92.62 170 SER A CA 1
ATOM 1362 C C . SER A 1 170 ? 22.540 -7.300 -22.504 1.00 92.62 170 SER A C 1
ATOM 1364 O O . SER A 1 170 ? 22.115 -8.450 -22.523 1.00 92.62 170 SER A O 1
ATOM 1366 N N . ILE A 1 171 ? 21.740 -6.253 -22.357 1.00 93.69 171 ILE A N 1
ATOM 1367 C CA . ILE A 1 171 ? 20.290 -6.362 -22.206 1.00 93.69 171 ILE A CA 1
ATOM 1368 C C . ILE A 1 171 ? 19.646 -5.627 -23.375 1.00 93.69 171 ILE A C 1
ATOM 1370 O O . ILE A 1 171 ? 20.065 -4.522 -23.729 1.00 93.69 171 ILE A O 1
ATOM 1374 N N . ILE A 1 172 ? 18.636 -6.237 -23.986 1.00 93.38 172 ILE A N 1
ATOM 1375 C CA . ILE A 1 172 ? 17.809 -5.574 -24.993 1.00 93.38 172 ILE A CA 1
ATOM 1376 C C . ILE A 1 172 ? 16.542 -5.098 -24.303 1.00 93.38 172 ILE A C 1
ATOM 1378 O O . ILE A 1 172 ? 15.846 -5.881 -23.652 1.00 93.38 172 ILE A O 1
ATOM 1382 N N . VAL A 1 173 ? 16.245 -3.811 -24.452 1.00 94.44 173 VAL A N 1
ATOM 1383 C CA . VAL A 1 173 ? 15.091 -3.175 -23.823 1.00 94.44 173 VAL A CA 1
ATOM 1384 C C . VAL A 1 173 ? 14.192 -2.479 -24.836 1.00 94.44 173 VAL A C 1
ATOM 1386 O O . VAL A 1 173 ? 14.656 -1.843 -25.786 1.00 94.44 173 VAL A O 1
ATOM 1389 N N . ALA A 1 174 ? 12.887 -2.571 -24.601 1.00 93.44 174 ALA A N 1
ATOM 1390 C CA . ALA A 1 174 ? 11.884 -1.730 -25.229 1.00 93.44 174 ALA A CA 1
ATOM 1391 C C . ALA A 1 174 ? 11.743 -0.439 -24.419 1.00 93.44 174 ALA A C 1
ATOM 1393 O O . ALA A 1 174 ? 11.437 -0.457 -23.227 1.00 93.44 174 ALA A O 1
ATOM 1394 N N . ARG A 1 175 ? 11.984 0.693 -25.070 1.00 93.56 175 ARG A N 1
ATOM 1395 C CA . ARG A 1 175 ? 12.105 2.005 -24.427 1.00 93.56 175 ARG A CA 1
ATOM 1396 C C . ARG A 1 175 ? 10.787 2.771 -24.403 1.00 93.56 175 ARG A C 1
ATOM 1398 O O . ARG A 1 175 ? 9.813 2.332 -25.016 1.00 93.56 175 ARG A O 1
ATOM 1405 N N . GLY A 1 176 ? 10.749 3.878 -23.662 1.00 89.44 176 GLY A N 1
ATOM 1406 C CA . GLY A 1 176 ? 9.608 4.802 -23.650 1.00 89.44 176 GLY A CA 1
ATOM 1407 C C . GLY A 1 176 ? 8.278 4.197 -23.175 1.00 89.44 176 GLY A C 1
ATOM 1408 O O . GLY A 1 176 ? 7.214 4.519 -23.711 1.00 89.44 176 GLY A O 1
ATOM 1409 N N . GLN A 1 177 ? 8.321 3.280 -22.208 1.00 90.81 177 GLN A N 1
ATOM 1410 C CA . GLN A 1 177 ? 7.120 2.646 -21.666 1.00 90.81 177 GLN A CA 1
ATOM 1411 C C . GLN A 1 177 ? 6.317 3.637 -20.816 1.00 90.81 177 GLN A C 1
ATOM 1413 O O . GLN A 1 177 ? 6.835 4.651 -20.366 1.00 90.81 177 GLN A O 1
ATOM 1418 N N . TYR A 1 178 ? 5.015 3.392 -20.644 1.00 88.12 178 TYR A N 1
ATOM 1419 C CA . TYR A 1 178 ? 4.120 4.268 -19.866 1.00 88.12 178 TYR A CA 1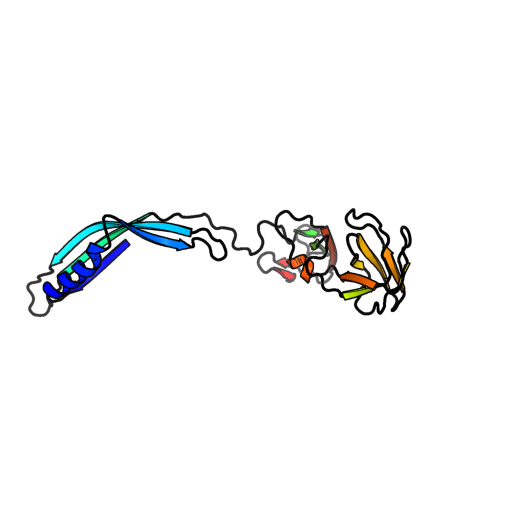
ATOM 1420 C C . TYR A 1 178 ? 4.173 5.756 -20.255 1.00 88.12 178 TYR A C 1
ATOM 1422 O O . TYR A 1 178 ? 3.969 6.635 -19.425 1.00 88.12 178 TYR A O 1
ATOM 1430 N N . ARG A 1 179 ? 4.396 6.039 -21.549 1.00 86.56 179 ARG A N 1
ATOM 1431 C CA . ARG A 1 179 ? 4.503 7.398 -22.113 1.00 86.56 179 ARG A CA 1
ATOM 1432 C C . ARG A 1 179 ? 5.721 8.192 -21.626 1.00 86.56 179 ARG A C 1
ATOM 1434 O O . ARG A 1 179 ? 5.733 9.414 -21.777 1.00 86.56 179 ARG A O 1
ATOM 1441 N N . THR A 1 180 ? 6.755 7.538 -21.098 1.00 91.62 180 THR A N 1
ATOM 1442 C CA . THR A 1 180 ? 8.023 8.220 -20.816 1.00 91.62 180 THR A CA 1
ATOM 1443 C C . THR A 1 180 ? 8.764 8.550 -22.112 1.00 91.62 180 THR A C 1
ATOM 1445 O O . THR A 1 180 ? 8.699 7.799 -23.085 1.00 91.62 180 THR A O 1
ATOM 1448 N N . ALA A 1 181 ? 9.488 9.669 -22.140 1.00 91.62 181 ALA A N 1
ATOM 1449 C CA . ALA A 1 181 ? 10.308 10.046 -23.290 1.00 91.62 181 ALA A CA 1
ATOM 1450 C C . ALA A 1 181 ? 11.648 9.296 -23.280 1.00 91.62 181 ALA A C 1
ATOM 1452 O O . ALA A 1 181 ? 12.259 9.148 -22.224 1.00 91.62 181 ALA A O 1
ATOM 1453 N N . GLU A 1 182 ? 12.125 8.876 -24.455 1.00 92.12 182 GLU A N 1
ATOM 1454 C CA . GLU A 1 182 ? 13.475 8.323 -24.587 1.00 92.12 182 GLU A CA 1
ATOM 1455 C C . GLU A 1 182 ? 14.522 9.400 -24.291 1.00 92.12 182 GLU A C 1
ATOM 1457 O O . GLU A 1 182 ? 14.537 10.461 -24.924 1.00 92.12 182 GLU A O 1
ATOM 1462 N N . MET A 1 183 ? 15.426 9.123 -23.355 1.00 91.88 183 MET A N 1
ATOM 1463 C CA . MET A 1 183 ? 16.484 10.044 -22.958 1.00 91.88 183 MET A CA 1
ATOM 1464 C C . MET A 1 183 ? 17.874 9.427 -23.096 1.00 91.88 183 MET A C 1
ATOM 1466 O O . MET A 1 183 ? 18.063 8.231 -23.280 1.00 91.88 183 MET A O 1
ATOM 1470 N N . LYS A 1 184 ? 18.907 10.258 -23.047 1.00 94.00 184 LYS A N 1
ATOM 1471 C CA . LYS A 1 184 ? 20.269 9.742 -22.940 1.00 94.00 184 LYS A CA 1
ATOM 1472 C C . LYS A 1 184 ? 20.531 9.339 -21.488 1.00 94.00 184 LYS A C 1
ATOM 1474 O O . LYS A 1 184 ? 20.315 10.161 -20.600 1.00 94.00 184 LYS A O 1
ATOM 1479 N N . HIS A 1 185 ? 21.063 8.140 -21.273 1.00 94.12 185 HIS A N 1
ATOM 1480 C CA . HIS A 1 185 ? 21.538 7.692 -19.960 1.00 94.12 185 HIS A CA 1
ATOM 1481 C C . HIS A 1 185 ? 23.054 7.601 -19.953 1.00 94.12 185 HIS A C 1
ATOM 1483 O O . HIS A 1 185 ? 23.663 7.097 -20.899 1.00 94.12 185 HIS A O 1
ATOM 1489 N N . SER A 1 186 ? 23.668 8.125 -18.901 1.00 93.81 186 SER A N 1
ATOM 1490 C CA . SER A 1 186 ? 25.120 8.157 -18.764 1.00 93.81 186 SER A CA 1
ATOM 1491 C C . SER A 1 186 ? 25.636 6.863 -18.144 1.00 93.81 186 SER A C 1
ATOM 1493 O O . SER A 1 186 ? 24.920 6.139 -17.458 1.00 93.81 186 SER A O 1
ATOM 1495 N N . ASN A 1 187 ? 26.908 6.553 -18.395 1.00 93.69 187 ASN A N 1
ATOM 1496 C CA . ASN A 1 187 ? 27.576 5.476 -17.674 1.00 93.69 187 ASN A CA 1
ATOM 1497 C C . ASN A 1 187 ? 27.510 5.728 -16.154 1.00 93.69 187 ASN A C 1
ATOM 1499 O O . ASN A 1 187 ? 27.801 6.838 -15.708 1.00 93.69 187 ASN A O 1
ATOM 1503 N N . GLY A 1 188 ? 27.172 4.697 -15.384 1.00 90.25 188 GLY A N 1
ATOM 1504 C CA . GLY A 1 188 ? 26.987 4.765 -13.938 1.00 90.25 188 GLY A CA 1
ATOM 1505 C C . GLY A 1 188 ? 25.577 5.146 -13.489 1.00 90.25 188 GLY A C 1
ATOM 1506 O O . GLY A 1 188 ? 25.326 5.103 -12.286 1.00 90.25 188 GLY A O 1
ATOM 1507 N N . ASP A 1 189 ? 24.662 5.473 -14.410 1.00 94.19 189 ASP A N 1
ATOM 1508 C CA . ASP A 1 189 ? 23.264 5.733 -14.061 1.00 94.19 189 ASP A CA 1
ATOM 1509 C C . ASP A 1 189 ? 22.650 4.504 -13.373 1.00 94.19 189 ASP A C 1
ATOM 1511 O O . ASP A 1 189 ? 22.883 3.354 -13.766 1.00 94.19 189 ASP A O 1
ATOM 1515 N N . VAL A 1 190 ? 21.876 4.770 -12.324 1.00 93.44 190 VAL A N 1
ATOM 1516 C CA . VAL A 1 190 ? 21.225 3.746 -11.509 1.00 93.44 190 VAL A CA 1
ATOM 1517 C C . VAL A 1 190 ? 19.965 3.249 -12.209 1.00 93.44 190 VAL A C 1
ATOM 1519 O O . VAL A 1 190 ? 19.205 4.028 -12.783 1.00 93.44 190 VAL A O 1
ATOM 1522 N N . ILE A 1 191 ? 19.755 1.941 -12.142 1.00 93.12 191 ILE A N 1
ATOM 1523 C CA . ILE A 1 191 ? 18.617 1.228 -12.702 1.00 93.12 191 ILE A CA 1
ATOM 1524 C C . ILE A 1 191 ? 17.819 0.664 -11.530 1.00 93.12 191 ILE A C 1
ATOM 1526 O O . ILE A 1 191 ? 18.326 -0.187 -10.794 1.00 93.12 191 ILE A O 1
ATOM 1530 N N . ASN A 1 192 ? 16.577 1.112 -11.398 1.00 93.75 192 ASN A N 1
ATOM 1531 C CA . ASN A 1 192 ? 15.635 0.610 -10.405 1.00 93.75 192 ASN A CA 1
ATOM 1532 C C . ASN A 1 192 ? 14.682 -0.396 -11.051 1.00 93.75 192 ASN A C 1
ATOM 1534 O O . ASN A 1 192 ? 14.327 -0.254 -12.228 1.00 93.75 192 ASN A O 1
ATOM 1538 N N . LEU A 1 193 ? 14.274 -1.416 -10.301 1.00 92.56 193 LEU A N 1
ATOM 1539 C CA . LEU A 1 193 ? 13.365 -2.442 -10.799 1.00 92.56 193 LEU A CA 1
ATOM 1540 C C . LEU A 1 193 ? 11.934 -2.143 -10.359 1.00 92.56 193 LEU A C 1
ATOM 1542 O O . LEU A 1 193 ? 11.654 -2.140 -9.171 1.00 92.56 193 LEU A O 1
ATOM 1546 N N . ILE A 1 194 ? 11.005 -2.016 -11.307 1.00 90.94 194 ILE A N 1
ATOM 1547 C CA . ILE A 1 194 ? 9.586 -1.861 -10.974 1.00 90.94 194 ILE A CA 1
ATOM 1548 C C . ILE A 1 194 ? 9.004 -3.248 -10.700 1.00 90.94 194 ILE A C 1
ATOM 1550 O O . ILE A 1 194 ? 8.834 -4.060 -11.618 1.00 90.94 194 ILE A O 1
ATOM 1554 N N . ASN A 1 195 ? 8.731 -3.539 -9.429 1.00 89.00 195 ASN A N 1
ATOM 1555 C CA . ASN A 1 195 ? 8.341 -4.869 -8.973 1.00 89.00 195 ASN A CA 1
ATOM 1556 C C . ASN A 1 195 ? 7.161 -4.852 -7.979 1.00 89.00 195 ASN A C 1
ATOM 1558 O O . ASN A 1 195 ? 6.469 -3.855 -7.790 1.00 89.00 195 ASN A O 1
ATOM 1562 N N . ALA A 1 196 ? 6.890 -6.002 -7.354 1.00 85.69 196 ALA A N 1
ATOM 1563 C CA . ALA A 1 196 ? 5.788 -6.160 -6.405 1.00 85.69 196 ALA A CA 1
ATOM 1564 C C . ALA A 1 196 ? 5.861 -5.203 -5.200 1.00 85.69 196 ALA A C 1
ATOM 1566 O O . ALA A 1 196 ? 4.817 -4.817 -4.677 1.00 85.69 196 ALA A O 1
ATOM 1567 N N . ALA A 1 197 ? 7.063 -4.808 -4.773 1.00 87.12 197 ALA A N 1
ATOM 1568 C CA . ALA A 1 197 ? 7.247 -3.810 -3.729 1.00 87.12 197 ALA A CA 1
ATOM 1569 C C . ALA A 1 197 ? 6.755 -2.426 -4.178 1.00 87.12 197 ALA A C 1
ATOM 1571 O O . ALA A 1 197 ? 6.134 -1.734 -3.383 1.00 87.12 197 ALA A O 1
ATOM 1572 N N . ASP A 1 198 ? 6.938 -2.050 -5.446 1.00 88.88 198 ASP A N 1
ATOM 1573 C CA . ASP A 1 198 ? 6.389 -0.806 -6.008 1.00 88.88 198 ASP A CA 1
ATOM 1574 C C . ASP A 1 198 ? 4.874 -0.865 -6.159 1.00 88.88 198 ASP A C 1
ATOM 1576 O O . ASP A 1 198 ? 4.178 0.098 -5.852 1.00 88.88 198 ASP A O 1
ATOM 1580 N N . HIS A 1 199 ? 4.335 -2.017 -6.571 1.00 85.12 199 HIS A N 1
ATOM 1581 C CA . HIS A 1 199 ? 2.885 -2.208 -6.692 1.00 85.12 199 HIS A CA 1
ATOM 1582 C C . HIS A 1 199 ? 2.157 -1.972 -5.363 1.00 85.12 199 HIS A C 1
ATOM 1584 O O . HIS A 1 199 ? 1.028 -1.484 -5.349 1.00 85.12 199 HIS A O 1
ATOM 1590 N N . ALA A 1 200 ? 2.802 -2.319 -4.246 1.00 83.50 200 ALA A N 1
ATOM 1591 C CA . ALA A 1 200 ? 2.258 -2.125 -2.907 1.00 83.50 200 ALA A CA 1
ATOM 1592 C C . ALA A 1 200 ? 2.256 -0.654 -2.454 1.00 83.50 200 ALA A C 1
ATOM 1594 O O . ALA A 1 200 ? 1.531 -0.320 -1.521 1.00 83.50 200 ALA A O 1
ATOM 1595 N N . LEU A 1 201 ? 3.041 0.209 -3.107 1.00 85.44 201 LEU A N 1
ATOM 1596 C CA . LEU A 1 201 ? 3.212 1.623 -2.759 1.00 85.44 201 LEU A CA 1
ATOM 1597 C C . LEU A 1 201 ? 2.384 2.570 -3.645 1.00 85.44 201 LEU A C 1
ATOM 1599 O O . LEU A 1 201 ? 2.538 3.784 -3.547 1.00 85.44 201 LEU A O 1
ATOM 1603 N N . ILE A 1 202 ? 1.503 2.042 -4.502 1.00 83.56 202 ILE A N 1
ATOM 1604 C CA . ILE A 1 202 ? 0.605 2.861 -5.328 1.00 83.56 202 ILE A CA 1
ATOM 1605 C C . ILE A 1 202 ? -0.421 3.560 -4.425 1.00 83.56 202 ILE A C 1
ATOM 1607 O O . ILE A 1 202 ? -1.246 2.909 -3.779 1.00 83.56 202 ILE A O 1
ATOM 1611 N N . GLU A 1 203 ? -0.394 4.892 -4.420 1.00 77.81 203 GLU A N 1
ATOM 1612 C CA . GLU A 1 203 ? -1.320 5.728 -3.654 1.00 77.81 203 GLU A CA 1
ATOM 1613 C C . GLU A 1 203 ? -2.588 6.091 -4.447 1.00 77.81 203 GLU A C 1
ATOM 1615 O O . GLU A 1 203 ? -2.678 5.958 -5.671 1.00 77.81 203 GLU A O 1
ATOM 1620 N N . VAL A 1 204 ? -3.611 6.571 -3.737 1.00 68.06 204 VAL A N 1
ATOM 1621 C CA . VAL A 1 204 ? -4.874 6.998 -4.351 1.00 68.06 204 VAL A CA 1
ATOM 1622 C C . VAL A 1 204 ? -4.645 8.243 -5.208 1.00 68.06 204 VAL A C 1
ATOM 1624 O O . VAL A 1 204 ? -4.251 9.289 -4.702 1.00 68.06 204 VAL A O 1
ATOM 1627 N N . GLY A 1 205 ? -4.973 8.143 -6.497 1.00 70.75 205 GLY A N 1
ATOM 1628 C CA . GLY A 1 205 ? -4.810 9.232 -7.465 1.00 70.75 205 GLY A CA 1
ATOM 1629 C C . GLY A 1 205 ? -3.560 9.118 -8.337 1.00 70.75 205 GLY A C 1
ATOM 1630 O O . GLY A 1 205 ? -3.422 9.917 -9.261 1.00 70.75 205 GLY A O 1
ATOM 1631 N N . ASP A 1 206 ? -2.702 8.124 -8.093 1.00 76.50 206 ASP A N 1
ATOM 1632 C CA . ASP A 1 206 ? -1.559 7.833 -8.955 1.00 76.50 206 ASP A CA 1
ATOM 1633 C C . ASP A 1 206 ? -1.963 7.040 -10.207 1.00 76.50 206 ASP A C 1
ATOM 1635 O O . ASP A 1 206 ? -2.894 6.229 -10.199 1.00 76.50 206 ASP A O 1
ATOM 1639 N N . ASP A 1 207 ? -1.224 7.263 -11.297 1.00 77.25 207 ASP A N 1
ATOM 1640 C CA . ASP A 1 207 ? -1.389 6.528 -12.549 1.00 77.25 207 ASP A CA 1
ATOM 1641 C C . ASP A 1 207 ? -0.853 5.092 -12.401 1.00 77.25 207 ASP A C 1
ATOM 1643 O O . ASP A 1 207 ? 0.346 4.872 -12.209 1.00 77.25 207 ASP A O 1
ATOM 1647 N N . PHE A 1 208 ? -1.726 4.097 -12.558 1.00 80.00 208 PHE A N 1
ATOM 1648 C CA . PHE A 1 208 ? -1.369 2.676 -12.556 1.00 80.00 208 PHE A CA 1
ATOM 1649 C C . PHE A 1 208 ? -1.586 2.030 -13.929 1.00 80.00 208 PHE A C 1
ATOM 1651 O O . PHE A 1 208 ? -2.453 2.421 -14.714 1.00 80.00 208 PHE A O 1
ATOM 1658 N N . GLY A 1 209 ? -0.773 1.018 -14.220 1.00 78.25 209 GLY A N 1
ATOM 1659 C CA . GLY A 1 209 ? -0.951 0.120 -15.351 1.00 78.25 209 GLY A CA 1
ATOM 1660 C C . GLY A 1 209 ? -1.750 -1.119 -14.958 1.00 78.25 209 GLY A C 1
ATOM 1661 O O . GLY A 1 209 ? -2.104 -1.323 -13.798 1.00 78.25 209 GLY A O 1
ATOM 1662 N N . PHE A 1 210 ? -1.970 -2.000 -15.930 1.00 72.19 210 PHE A N 1
ATOM 1663 C CA . PHE A 1 210 ? -2.596 -3.300 -15.717 1.00 72.19 210 PHE A CA 1
ATOM 1664 C C . PHE A 1 210 ? -1.707 -4.401 -16.289 1.00 72.19 210 PHE A C 1
ATOM 1666 O O . PHE A 1 210 ? -1.354 -4.345 -17.469 1.00 72.19 210 PHE A O 1
ATOM 1673 N N . ASN A 1 211 ? -1.367 -5.403 -15.476 1.00 68.88 211 ASN A N 1
ATOM 1674 C CA . ASN A 1 211 ? -0.844 -6.664 -15.997 1.00 68.88 211 ASN A CA 1
ATOM 1675 C C . ASN A 1 211 ? -2.008 -7.615 -16.314 1.00 68.88 211 ASN A C 1
ATOM 1677 O O . ASN A 1 211 ? -3.111 -7.464 -15.794 1.00 68.88 211 ASN A O 1
ATOM 1681 N N . SER A 1 212 ? -1.781 -8.572 -17.204 1.00 66.50 212 SER A N 1
ATOM 1682 C CA . SER A 1 212 ? -2.766 -9.592 -17.538 1.00 66.50 212 SER A CA 1
ATOM 1683 C C . SER A 1 212 ? -2.108 -10.949 -17.426 1.00 66.50 212 SER A C 1
ATOM 1685 O O . SER A 1 212 ? -1.123 -11.209 -18.114 1.00 66.50 212 SER A O 1
ATOM 1687 N N . ASP A 1 213 ? -2.704 -11.799 -16.601 1.00 68.31 213 ASP A N 1
ATOM 1688 C CA . ASP A 1 213 ? -2.389 -13.216 -16.549 1.00 68.31 213 ASP A CA 1
ATOM 1689 C C . ASP A 1 213 ? -3.596 -14.001 -17.074 1.00 68.31 213 ASP A C 1
ATOM 1691 O O . ASP A 1 213 ? -4.751 -13.744 -16.702 1.00 68.31 213 ASP A O 1
ATOM 1695 N N . VAL A 1 214 ? -3.322 -14.930 -17.991 1.00 70.50 214 VAL A N 1
ATOM 1696 C CA . VAL A 1 214 ? -4.314 -15.832 -18.580 1.00 70.50 214 VAL A CA 1
ATOM 1697 C C . VAL A 1 214 ? -3.934 -17.253 -18.216 1.00 70.50 214 VAL A C 1
ATOM 1699 O O . VAL A 1 214 ? -2.959 -17.791 -18.740 1.00 70.50 214 VAL A O 1
ATOM 1702 N N . ASP A 1 215 ? -4.746 -17.868 -17.366 1.00 74.19 215 ASP A N 1
ATOM 1703 C CA . ASP A 1 215 ? -4.565 -19.257 -16.968 1.00 74.19 215 ASP A CA 1
ATOM 1704 C C . ASP A 1 215 ? -5.595 -20.150 -17.659 1.00 74.19 215 ASP A C 1
ATOM 1706 O O . ASP A 1 215 ? -6.794 -19.845 -17.694 1.00 74.19 215 ASP A O 1
ATOM 1710 N N . PHE A 1 216 ? -5.121 -21.287 -18.170 1.00 74.06 216 PHE A N 1
ATOM 1711 C CA . PHE A 1 216 ? -5.950 -22.335 -18.757 1.00 74.06 216 PHE A CA 1
ATOM 1712 C C . PHE A 1 216 ? -6.062 -23.508 -17.785 1.00 74.06 216 PHE A C 1
ATOM 1714 O O . PHE A 1 216 ? -5.055 -24.102 -17.397 1.00 74.06 216 PHE A O 1
ATOM 1721 N N . PHE A 1 217 ? -7.289 -23.871 -17.417 1.00 76.12 217 PHE A N 1
ATOM 1722 C CA . PHE A 1 217 ? -7.563 -24.958 -16.479 1.00 76.12 217 PHE A CA 1
ATOM 1723 C C . PHE A 1 217 ? -8.139 -26.174 -17.209 1.00 76.12 217 PHE A C 1
ATOM 1725 O O . PHE A 1 217 ? -9.030 -26.049 -18.044 1.00 76.12 217 PHE A O 1
ATOM 1732 N N . GLN A 1 218 ? -7.643 -27.368 -16.869 1.00 75.75 218 GLN A N 1
ATOM 1733 C CA . GLN A 1 218 ? -8.208 -28.663 -17.293 1.00 75.75 218 GLN A CA 1
ATOM 1734 C C . GLN A 1 218 ? -8.577 -29.555 -16.096 1.00 75.75 218 GLN A C 1
ATOM 1736 O O . GLN A 1 218 ? -8.890 -30.733 -16.250 1.00 75.75 218 GLN A O 1
ATOM 1741 N N . ASP A 1 219 ? -8.538 -29.004 -14.882 1.00 77.88 219 ASP A N 1
ATOM 1742 C CA . ASP A 1 219 ? -8.722 -29.738 -13.627 1.00 77.88 219 ASP A CA 1
ATOM 1743 C C . ASP A 1 219 ? -10.198 -29.937 -13.238 1.00 77.88 219 ASP A C 1
ATOM 1745 O O . ASP A 1 219 ? -10.482 -30.546 -12.210 1.00 77.88 219 ASP A O 1
ATOM 1749 N N . SER A 1 220 ? -11.135 -29.477 -14.078 1.00 75.94 220 SER A N 1
ATOM 1750 C CA . SER A 1 220 ? -12.590 -29.595 -13.888 1.00 75.94 220 SER A CA 1
ATOM 1751 C C . SER A 1 220 ? -13.114 -28.983 -12.582 1.00 75.94 220 SER A C 1
ATOM 1753 O O . SER A 1 220 ? -14.195 -29.353 -12.121 1.00 75.94 220 SER A O 1
ATOM 1755 N N . LYS A 1 221 ? -12.371 -28.038 -11.994 1.00 78.44 221 LYS A N 1
ATOM 1756 C CA . LYS A 1 221 ? -12.754 -27.364 -10.751 1.00 78.44 221 LYS A CA 1
ATOM 1757 C C . LYS A 1 221 ? -13.634 -26.142 -10.991 1.00 78.44 221 LYS A C 1
ATOM 1759 O O . LYS A 1 221 ? -13.576 -25.483 -12.032 1.00 78.44 221 LYS A O 1
ATOM 1764 N N . PHE A 1 222 ? -14.420 -25.798 -9.980 1.00 74.56 222 PHE A N 1
ATOM 1765 C CA . PHE A 1 222 ? -15.210 -24.575 -9.915 1.00 74.56 222 PHE A CA 1
ATOM 1766 C C . PHE A 1 222 ? -14.513 -23.551 -9.018 1.00 74.56 222 PHE A C 1
ATOM 1768 O O . PHE A 1 222 ? -13.841 -23.900 -8.049 1.00 74.56 222 PHE A O 1
ATOM 1775 N N . PHE A 1 223 ? -14.624 -22.263 -9.350 1.00 73.19 223 PHE A N 1
ATOM 1776 C CA . PHE A 1 223 ? -14.155 -21.213 -8.445 1.00 73.19 223 PHE A CA 1
ATOM 1777 C C . PHE A 1 223 ? -15.248 -20.921 -7.426 1.00 73.19 223 PHE A C 1
ATOM 1779 O O . PHE A 1 223 ? -16.392 -20.688 -7.815 1.00 73.19 223 PHE A O 1
ATOM 1786 N N . SER A 1 224 ? -14.903 -20.922 -6.140 1.00 75.31 224 SER A N 1
ATOM 1787 C CA . SER A 1 224 ? -15.809 -20.507 -5.073 1.00 75.31 224 SER A CA 1
ATOM 1788 C C . SER A 1 224 ? -15.541 -19.042 -4.710 1.00 75.31 224 SER A C 1
ATOM 1790 O O . SER A 1 224 ? -14.533 -18.766 -4.055 1.00 75.31 224 SER A O 1
ATOM 1792 N N . PRO A 1 225 ? -16.423 -18.083 -5.067 1.00 73.31 225 PRO A N 1
ATOM 1793 C CA . PRO A 1 225 ? -16.198 -16.669 -4.760 1.00 73.31 225 PRO A CA 1
ATOM 1794 C C . PRO A 1 225 ? -16.161 -16.382 -3.255 1.00 73.31 225 PRO A C 1
ATOM 1796 O O . PRO A 1 225 ? -15.507 -15.440 -2.827 1.00 73.31 225 PRO A O 1
ATOM 1799 N N . SER A 1 226 ? -16.849 -17.195 -2.446 1.00 75.00 226 SER A N 1
ATOM 1800 C CA . SER A 1 226 ? -16.922 -17.020 -0.991 1.00 75.00 226 SER A CA 1
ATOM 1801 C C . SER A 1 226 ? -15.694 -17.541 -0.246 1.00 75.00 226 SER A C 1
ATOM 1803 O O . SER A 1 226 ? -15.431 -17.085 0.861 1.00 75.00 226 SER A O 1
ATOM 1805 N N . GLN A 1 227 ? -14.954 -18.493 -0.825 1.00 73.81 227 GLN A N 1
ATOM 1806 C CA . GLN A 1 227 ? -13.736 -19.043 -0.217 1.00 73.81 227 GLN A CA 1
ATOM 1807 C C . GLN A 1 227 ? -12.452 -18.594 -0.916 1.00 73.81 227 GLN A C 1
ATOM 1809 O O . GLN A 1 227 ? -11.369 -18.837 -0.394 1.00 73.81 227 GLN A O 1
ATOM 1814 N N . GLY A 1 228 ? -12.554 -17.965 -2.091 1.00 74.19 228 GLY A N 1
ATOM 1815 C CA . GLY A 1 228 ? -11.398 -17.547 -2.884 1.00 74.19 228 GLY A CA 1
ATOM 1816 C C . GLY A 1 228 ? -10.542 -18.716 -3.379 1.00 74.19 228 GLY A C 1
ATOM 1817 O O . GLY A 1 228 ? -9.389 -18.512 -3.750 1.00 74.19 228 GLY A O 1
ATOM 1818 N N . THR A 1 229 ? -11.083 -19.937 -3.369 1.00 73.44 229 THR A N 1
ATOM 1819 C CA . THR A 1 229 ? -10.366 -21.172 -3.697 1.00 73.44 229 THR A CA 1
ATOM 1820 C C . THR A 1 229 ? -11.093 -21.990 -4.758 1.00 73.44 229 THR A C 1
ATOM 1822 O O . THR A 1 229 ? -12.301 -21.859 -4.981 1.00 73.44 229 THR A O 1
ATOM 1825 N N . ASP A 1 230 ? -10.314 -22.834 -5.430 1.00 75.06 230 ASP A N 1
ATOM 1826 C CA . ASP A 1 230 ? -10.768 -23.716 -6.496 1.00 75.06 230 ASP A CA 1
ATOM 1827 C C . ASP A 1 230 ? -11.148 -25.090 -5.917 1.00 75.06 230 ASP A C 1
ATOM 1829 O O . ASP A 1 230 ? -10.300 -25.749 -5.307 1.00 75.06 230 ASP A O 1
ATOM 1833 N N . GLN A 1 231 ? -12.404 -25.512 -6.115 1.00 73.88 231 GLN A N 1
ATOM 1834 C CA . GLN A 1 231 ? -12.974 -26.767 -5.597 1.00 73.88 231 GLN A CA 1
ATOM 1835 C C . GLN A 1 231 ? -13.336 -27.745 -6.709 1.00 73.88 231 GLN A C 1
ATOM 1837 O O . GLN A 1 231 ? -13.946 -27.304 -7.710 1.00 73.88 231 GLN A O 1
#

Sequence (231 aa):
FRLSFAAKLQDDALQILEQILPFFQPSYNVTLNMIDGHDEKRDIPFTLSDISFKDEYEDDFNTRRAIVYDLDFTAKTYFYNEIPTDETGGIIKKVQIDYSSAIRAPREVRYVVTPTATKDYNQDQTLSLAATLEVGKTLMTVTSGASLVVGQYIQINSEVMRVEEKDNVSIIVARGQYRTAEMKHSNGDVINLINAADHALIEVGDDFGFNSDVDFFQDSKFFSPSQGTDQ

pLDDT: mean 80.47, std 12.97, range [45.0, 94.5]

Secondary structure (DSSP, 8-state):
-EEEEEESSHHHHHHHHHHHGGG-SSEEEEEEESSTTS--EEEEEEEEEEEEEEEE--S-TTSPPEEEEEEEEEE-PPPPP----SSSTT----EEEEE-SSTTPPP-EEEEEEEEESS-SS----EEBSS-B-TT--EEEBS-GGG--TT-EEEETTEEEEEEEE-SSEEEEE-SGGGPPP--B-TT-EEEEE-HHHHTTPPTT--EEEEEEEEE--S-PPEETTTTEE-

Radius of gyration: 33.56 Å; chains: 1; bounding box: 66×53×90 Å